Protein AF-A0A2H3JKF7-F1 (afdb_monomer_lite)

Foldseek 3Di:
DDDDPDPPPPQFWEFEWEADPVRDIDTPDIGRPVCQVVQDPQRQLVSLVVLCQQQVAHWAKALDSPPDDNPRGDPRNDDDDGNGYIYTGGPDDGPGDQQVVQVPPPVPPPPDPVVCQQVVCCVVPVAFPPPRHNDWDKGFSDDDDPDDPPDDNGPIHIDDPCPSVVSNVVCCVPPPVPGPVVVVVVVVVVVVVVVVVVVVVVVVVVPDCDPVVVVVVVCCVVCVVVVVVVVVVVVVVVVVVVVVVVVVVVVVD

Radius of gyration: 26.42 Å; chains: 1; bounding box: 91×46×59 Å

Structure (mmCIF, N/CA/C/O backbone):
data_AF-A0A2H3JKF7-F1
#
_entry.id   AF-A0A2H3JKF7-F1
#
loop_
_atom_site.group_PDB
_atom_site.id
_atom_site.type_symbol
_atom_site.label_atom_id
_atom_site.label_alt_id
_atom_site.label_comp_id
_atom_site.label_asym_id
_atom_site.label_entity_id
_atom_site.label_seq_id
_atom_site.pdbx_PDB_ins_code
_atom_site.Cartn_x
_atom_site.Cartn_y
_atom_site.Cartn_z
_atom_site.occupancy
_atom_site.B_iso_or_equiv
_atom_site.auth_seq_id
_atom_site.auth_comp_id
_atom_site.auth_asym_id
_atom_site.auth_atom_id
_atom_site.pdbx_PDB_model_num
ATOM 1 N N . MET A 1 1 ? -47.194 -2.012 22.908 1.00 60.03 1 MET A N 1
ATOM 2 C CA . MET A 1 1 ? -45.811 -1.583 22.614 1.00 60.03 1 MET A CA 1
ATOM 3 C C . MET A 1 1 ? -45.416 -2.212 21.290 1.00 60.03 1 MET A C 1
ATOM 5 O O . MET A 1 1 ? -45.310 -3.427 21.231 1.00 60.03 1 MET A O 1
ATOM 9 N N . ALA A 1 2 ? -45.338 -1.422 20.217 1.00 56.97 2 ALA A N 1
ATOM 10 C CA . ALA A 1 2 ? -44.963 -1.922 18.896 1.00 56.97 2 ALA A CA 1
ATOM 11 C C . ALA A 1 2 ? -43.435 -2.031 18.823 1.00 56.97 2 ALA A C 1
ATOM 13 O O . ALA A 1 2 ? -42.731 -1.043 19.020 1.00 56.97 2 ALA A O 1
ATOM 14 N N . GLN A 1 3 ? -42.935 -3.243 18.607 1.00 64.81 3 GLN A N 1
ATOM 15 C CA . GLN A 1 3 ? -41.515 -3.533 18.464 1.00 64.81 3 GLN A CA 1
ATOM 16 C C . GLN A 1 3 ? -41.069 -2.996 17.098 1.00 64.81 3 GLN A C 1
ATOM 18 O O . GLN A 1 3 ? -41.546 -3.463 16.064 1.00 64.81 3 GLN A O 1
ATOM 23 N N . LEU A 1 4 ? -40.231 -1.955 17.090 1.00 62.59 4 LEU A N 1
ATOM 24 C CA . LEU A 1 4 ? -39.673 -1.413 15.851 1.00 62.59 4 LEU A CA 1
ATOM 25 C C . LEU A 1 4 ? -38.867 -2.519 15.148 1.00 62.59 4 LEU A C 1
ATOM 27 O O . LEU A 1 4 ? -38.095 -3.211 15.818 1.00 62.59 4 LEU A O 1
ATOM 31 N N . PRO A 1 5 ? -39.047 -2.718 13.830 1.00 69.75 5 PRO A N 1
ATOM 32 C CA . PRO A 1 5 ? -38.330 -3.748 13.099 1.00 69.75 5 PRO A CA 1
ATOM 33 C C . PRO A 1 5 ? -36.832 -3.479 13.216 1.00 69.75 5 PRO A C 1
ATOM 35 O O . PRO A 1 5 ? -36.368 -2.379 12.909 1.00 69.75 5 PRO A O 1
ATOM 38 N N . ALA A 1 6 ? -36.087 -4.484 13.678 1.00 63.28 6 ALA A N 1
ATOM 39 C CA . ALA A 1 6 ? -34.636 -4.450 13.695 1.00 63.28 6 ALA A CA 1
ATOM 40 C C . ALA A 1 6 ? -34.157 -4.254 12.254 1.00 63.28 6 ALA A C 1
ATOM 42 O O . ALA A 1 6 ? -34.220 -5.166 11.428 1.00 63.28 6 ALA A O 1
ATOM 43 N N . GLN A 1 7 ? -33.746 -3.031 11.927 1.00 64.69 7 GLN A N 1
ATOM 44 C CA . GLN A 1 7 ? -33.122 -2.758 10.647 1.00 64.69 7 GLN A CA 1
ATOM 45 C C . GLN A 1 7 ? -31.790 -3.501 10.648 1.00 64.69 7 GLN A C 1
ATOM 47 O O . GLN A 1 7 ? -30.895 -3.181 11.428 1.00 64.69 7 GLN A O 1
ATOM 52 N N . ASN A 1 8 ? -31.679 -4.518 9.794 1.00 60.56 8 ASN A N 1
ATOM 53 C CA . ASN A 1 8 ? -30.410 -5.152 9.461 1.00 60.56 8 ASN A CA 1
ATOM 54 C C . ASN A 1 8 ? -29.549 -4.117 8.733 1.00 60.56 8 ASN A C 1
ATOM 56 O O . ASN A 1 8 ? -29.525 -4.059 7.502 1.00 60.56 8 ASN A O 1
ATOM 60 N N . LEU A 1 9 ? -28.885 -3.256 9.503 1.00 68.06 9 LEU A N 1
ATOM 61 C CA . LEU A 1 9 ? -27.851 -2.374 8.996 1.00 68.06 9 LEU A CA 1
ATOM 62 C C . LEU A 1 9 ? -26.728 -3.280 8.504 1.00 68.06 9 LEU A C 1
ATOM 64 O O . LEU A 1 9 ? -26.036 -3.918 9.297 1.00 68.06 9 LEU A O 1
ATOM 68 N N . ARG A 1 10 ? -26.598 -3.393 7.179 1.00 70.19 10 ARG A N 1
ATOM 69 C CA . ARG A 1 10 ? -25.446 -4.074 6.598 1.00 70.19 10 ARG A CA 1
ATOM 70 C C . ARG A 1 10 ? -24.197 -3.344 7.095 1.00 70.19 10 ARG A C 1
ATOM 72 O O . ARG A 1 10 ? -24.171 -2.114 7.005 1.00 70.19 10 ARG A O 1
ATOM 79 N N . PRO A 1 11 ? -23.201 -4.064 7.633 1.00 75.62 11 PRO A N 1
ATOM 80 C CA . PRO A 1 11 ? -21.963 -3.440 8.061 1.00 75.62 11 PRO A CA 1
ATOM 81 C C . PRO A 1 11 ? -21.373 -2.684 6.874 1.00 75.62 11 PRO A C 1
ATOM 83 O O . PRO A 1 11 ? -21.285 -3.210 5.763 1.00 75.62 11 PRO A O 1
ATOM 86 N N . VAL A 1 12 ? -21.055 -1.415 7.103 1.00 83.31 12 VAL A N 1
ATOM 87 C CA . VAL A 1 12 ? -20.510 -0.560 6.060 1.00 83.31 12 VAL A CA 1
ATOM 88 C C . VAL A 1 12 ? -19.049 -0.940 5.859 1.00 83.31 12 VAL A C 1
ATOM 90 O O . VAL A 1 12 ? -18.272 -0.948 6.814 1.00 83.31 12 VAL A O 1
ATOM 93 N N . SER A 1 13 ? -18.687 -1.279 4.626 1.00 87.62 13 SER A N 1
ATOM 94 C CA . SER A 1 13 ? -17.352 -1.748 4.273 1.00 87.62 13 SER A CA 1
ATOM 95 C C . SER A 1 13 ? -16.613 -0.751 3.386 1.00 87.62 13 SER A C 1
ATOM 97 O O . SER A 1 13 ? -17.213 0.022 2.638 1.00 87.62 13 SER A O 1
ATOM 99 N N . LEU A 1 14 ? -15.289 -0.771 3.498 1.00 86.25 14 LEU A N 1
ATOM 100 C CA . LEU A 1 14 ? -14.350 -0.109 2.608 1.00 86.25 14 LEU A CA 1
ATOM 101 C C . LEU A 1 14 ? -13.844 -1.131 1.602 1.00 86.25 14 LEU A C 1
ATOM 103 O O . LEU A 1 14 ? -13.473 -2.245 1.981 1.00 86.25 14 LEU A O 1
ATOM 107 N N . LYS A 1 15 ? -13.839 -0.753 0.325 1.00 90.38 15 LYS A N 1
ATOM 108 C CA . LYS A 1 15 ? -13.450 -1.652 -0.765 1.00 90.38 15 LYS A CA 1
ATOM 109 C C . LYS A 1 15 ? -12.208 -1.135 -1.458 1.00 90.38 15 LYS A C 1
ATOM 111 O O . LYS A 1 15 ? -12.190 0.023 -1.854 1.00 90.38 15 LYS A O 1
ATOM 116 N N . LEU A 1 16 ? -11.215 -1.998 -1.640 1.00 89.56 16 LEU A N 1
ATOM 117 C CA . LEU A 1 16 ? -10.076 -1.747 -2.518 1.00 89.56 16 LEU A CA 1
ATOM 118 C C . LEU A 1 16 ? -10.257 -2.560 -3.796 1.00 89.56 16 LEU A C 1
ATOM 120 O O . LEU A 1 16 ? -10.443 -3.781 -3.739 1.00 89.56 16 LEU A O 1
ATOM 124 N N . GLN A 1 17 ? -10.226 -1.882 -4.938 1.00 92.06 17 GLN A N 1
ATOM 125 C CA . GLN A 1 17 ? -10.404 -2.494 -6.246 1.00 92.06 17 GLN A CA 1
ATOM 126 C C . GLN A 1 17 ? -9.154 -2.349 -7.108 1.00 92.06 17 GLN A C 1
ATOM 128 O O . GLN A 1 17 ? -8.463 -1.329 -7.058 1.00 92.06 17 GLN A O 1
ATOM 133 N N . PHE A 1 18 ? -8.916 -3.363 -7.938 1.00 89.50 18 PHE A N 1
ATOM 134 C CA . PHE A 1 18 ? -7.868 -3.368 -8.956 1.00 89.50 18 PHE A CA 1
ATOM 135 C C . PHE A 1 18 ? -8.475 -3.512 -10.347 1.00 89.50 18 PHE A C 1
ATOM 137 O O . PHE A 1 18 ? -9.505 -4.174 -10.525 1.00 89.50 18 PHE A O 1
ATOM 144 N N . HIS A 1 19 ? -7.832 -2.881 -11.324 1.00 88.69 19 HIS A N 1
ATOM 145 C CA . HIS A 1 19 ? -8.215 -2.968 -12.728 1.00 88.69 19 HIS A CA 1
ATOM 146 C C . HIS A 1 19 ? -7.834 -4.346 -13.278 1.00 88.69 19 HIS A C 1
ATOM 148 O O . HIS A 1 19 ? -6.767 -4.860 -12.962 1.00 88.69 19 HIS A O 1
ATOM 154 N N . GLN A 1 20 ? -8.704 -4.984 -14.058 1.00 84.38 20 GLN A N 1
ATOM 155 C CA . GLN A 1 20 ? -8.401 -6.249 -14.733 1.00 84.38 20 GLN A CA 1
ATOM 156 C C . GLN A 1 20 ? -8.236 -6.052 -16.246 1.00 84.38 20 GLN A C 1
ATOM 158 O O . GLN A 1 20 ? -8.820 -5.124 -16.810 1.00 84.38 20 GLN A O 1
ATOM 163 N N . PRO A 1 21 ? -7.512 -6.954 -16.944 1.00 79.75 21 PRO A N 1
ATOM 164 C CA . PRO A 1 21 ? -7.290 -6.855 -18.388 1.00 79.75 21 PRO A CA 1
ATOM 165 C C . PRO A 1 21 ? -8.571 -6.727 -19.226 1.00 79.75 21 PRO A C 1
ATOM 167 O O . PRO A 1 21 ? -8.538 -6.115 -20.289 1.00 79.75 21 PRO A O 1
ATOM 170 N N . GLN A 1 22 ? -9.712 -7.255 -18.757 1.00 84.00 22 GLN A N 1
ATOM 171 C CA . GLN A 1 22 ? -11.014 -7.118 -19.429 1.00 84.00 22 GLN A CA 1
ATOM 172 C C . GLN A 1 22 ? -11.697 -5.757 -19.190 1.00 84.00 22 GLN A C 1
ATOM 174 O O . GLN A 1 22 ? -12.894 -5.614 -19.432 1.00 84.00 22 GLN A O 1
ATOM 179 N N . ASN A 1 23 ? -10.950 -4.757 -18.721 1.00 82.06 23 ASN A N 1
ATOM 180 C CA . ASN A 1 23 ? -11.423 -3.403 -18.460 1.00 82.06 23 ASN A CA 1
ATOM 181 C C . ASN A 1 23 ? -12.555 -3.321 -17.419 1.00 82.06 23 ASN A C 1
ATOM 183 O O . ASN A 1 23 ? -13.445 -2.478 -17.520 1.00 82.06 23 ASN A O 1
ATOM 187 N N . HIS A 1 24 ? -12.527 -4.199 -16.414 1.00 90.31 24 HIS A N 1
ATOM 188 C CA . HIS A 1 24 ? -13.427 -4.124 -15.266 1.00 90.31 24 HIS A CA 1
ATOM 189 C C . HIS A 1 24 ? -12.644 -4.047 -13.957 1.00 90.31 24 HIS A C 1
ATOM 191 O O . HIS A 1 24 ? -11.545 -4.588 -13.828 1.00 90.31 24 HIS A O 1
ATOM 197 N N . TRP A 1 25 ? -13.232 -3.388 -12.964 1.00 91.06 25 TRP A N 1
ATOM 198 C CA . TRP A 1 25 ? -12.679 -3.319 -11.618 1.00 91.06 25 TRP A CA 1
ATOM 199 C C . TRP A 1 25 ? -13.158 -4.504 -10.784 1.00 91.06 25 TRP A C 1
ATOM 201 O O . TRP A 1 25 ? -14.330 -4.878 -10.837 1.00 91.06 25 TRP A O 1
ATOM 211 N N . THR A 1 26 ? -12.246 -5.116 -10.032 1.00 89.25 26 THR A N 1
ATOM 212 C CA . THR A 1 26 ? -12.564 -6.237 -9.137 1.00 89.25 26 THR A CA 1
ATOM 213 C C . THR A 1 26 ? -12.201 -5.873 -7.711 1.00 89.25 26 THR A C 1
ATOM 215 O O . THR A 1 26 ? -11.079 -5.442 -7.448 1.00 89.25 26 THR A O 1
ATOM 218 N N . ALA A 1 27 ? -13.147 -6.059 -6.788 1.00 90.12 27 ALA A N 1
ATOM 219 C CA . ALA A 1 27 ? -12.900 -5.892 -5.364 1.00 90.12 27 ALA A CA 1
ATOM 220 C C . ALA A 1 27 ? -11.953 -6.990 -4.873 1.00 90.12 27 ALA A C 1
ATOM 222 O O . ALA A 1 27 ? -12.295 -8.170 -4.904 1.00 90.12 27 ALA A O 1
ATOM 223 N N . ALA A 1 28 ? -10.767 -6.590 -4.434 1.00 85.81 28 ALA A N 1
ATOM 224 C CA . ALA A 1 28 ? -9.767 -7.506 -3.902 1.00 85.81 28 ALA A CA 1
ATOM 225 C C . ALA A 1 28 ? -9.758 -7.545 -2.377 1.00 85.81 28 ALA A C 1
ATOM 227 O O . ALA A 1 28 ? -9.350 -8.541 -1.788 1.00 85.81 28 ALA A O 1
ATOM 228 N N . LEU A 1 29 ? -10.218 -6.468 -1.740 1.00 88.19 29 LEU A N 1
ATOM 229 C CA . LEU A 1 29 ? -10.293 -6.376 -0.293 1.00 88.19 29 LEU A CA 1
ATOM 230 C C . LEU A 1 29 ? -11.574 -5.659 0.119 1.00 88.19 29 LEU A C 1
ATOM 232 O O . LEU A 1 29 ? -11.904 -4.603 -0.424 1.00 88.19 29 LEU A O 1
ATOM 236 N N . GLU A 1 30 ? -12.272 -6.237 1.090 1.00 91.00 30 GLU A N 1
ATOM 237 C CA . GLU A 1 30 ? -13.451 -5.656 1.721 1.00 91.00 30 GLU A CA 1
ATOM 238 C C . GLU A 1 30 ? -13.242 -5.658 3.237 1.00 91.00 30 GLU A C 1
ATOM 240 O O . GLU A 1 30 ? -13.139 -6.715 3.856 1.00 91.00 30 GLU A O 1
ATOM 245 N N . ILE A 1 31 ? -13.129 -4.466 3.827 1.00 86.94 31 ILE A N 1
ATOM 246 C CA . ILE A 1 31 ? -12.813 -4.289 5.249 1.00 86.94 31 ILE A CA 1
ATOM 247 C C . ILE A 1 31 ? -13.988 -3.596 5.933 1.00 86.94 31 ILE A C 1
ATOM 249 O O . ILE A 1 31 ? -14.398 -2.529 5.473 1.00 86.94 31 ILE A O 1
ATOM 253 N N . PRO A 1 32 ? -14.517 -4.133 7.043 1.00 91.06 32 PRO A N 1
ATOM 254 C CA . PRO A 1 32 ? -15.484 -3.415 7.866 1.00 91.06 32 PRO A CA 1
ATOM 255 C C . PRO A 1 32 ? -14.923 -2.060 8.326 1.00 91.06 32 PRO A C 1
ATOM 257 O O . PRO A 1 32 ? -13.795 -1.978 8.815 1.00 91.06 32 PRO A O 1
ATOM 260 N N . TYR A 1 33 ? -15.693 -0.983 8.160 1.00 89.38 33 TYR A N 1
ATOM 261 C CA . TYR A 1 33 ? -15.243 0.379 8.473 1.00 89.38 33 TYR A CA 1
ATOM 262 C C . TYR A 1 33 ? -14.792 0.536 9.935 1.00 89.38 33 TYR A C 1
ATOM 264 O O . TYR A 1 33 ? -13.800 1.196 10.233 1.00 89.38 33 TYR A O 1
ATOM 272 N N . ASP A 1 34 ? -15.494 -0.121 10.851 1.00 89.50 34 ASP A N 1
ATOM 273 C CA . ASP A 1 34 ? -15.224 -0.143 12.287 1.00 89.50 34 ASP A CA 1
ATOM 274 C C . ASP A 1 34 ? -13.946 -0.909 12.667 1.00 89.50 34 ASP A C 1
ATOM 276 O O . ASP A 1 34 ? -13.370 -0.671 13.731 1.00 89.50 34 ASP A O 1
ATOM 280 N N . ALA A 1 35 ? -13.459 -1.793 11.794 1.00 86.62 35 ALA A N 1
ATOM 281 C CA . ALA A 1 35 ? -12.200 -2.501 11.993 1.00 86.62 35 ALA A CA 1
ATOM 282 C C . ALA A 1 35 ? -10.978 -1.654 11.598 1.00 86.62 35 ALA A C 1
ATOM 284 O O . ALA A 1 35 ? -9.873 -1.913 12.076 1.00 86.62 35 ALA A O 1
ATOM 285 N N . PHE A 1 36 ? -11.155 -0.618 10.771 1.00 83.44 36 PHE A N 1
ATOM 286 C CA . PHE A 1 36 ? -10.048 0.145 10.190 1.00 83.44 36 PHE A CA 1
ATOM 287 C C . PHE A 1 36 ? -9.095 0.801 11.201 1.00 83.44 36 PHE A C 1
ATOM 289 O O . PHE A 1 36 ? -7.879 0.660 11.035 1.00 83.44 36 PHE A O 1
ATOM 296 N N . PRO A 1 37 ? -9.593 1.439 12.282 1.00 85.00 37 PRO A N 1
ATOM 297 C CA . PRO A 1 37 ? -8.731 2.022 13.311 1.00 85.00 37 PRO A CA 1
ATOM 298 C C . PRO A 1 37 ? -7.801 1.012 13.998 1.00 85.00 37 PRO A C 1
ATOM 300 O O . PRO A 1 37 ? -6.821 1.414 14.619 1.00 85.00 37 PRO A O 1
ATOM 303 N N . ARG A 1 38 ? -8.085 -0.297 13.898 1.00 84.25 38 ARG A N 1
ATOM 304 C CA . ARG A 1 38 ? -7.227 -1.361 14.443 1.00 84.25 38 ARG A CA 1
ATOM 305 C C . ARG A 1 38 ? -6.034 -1.681 13.543 1.00 84.25 38 ARG A C 1
ATOM 307 O O . ARG A 1 38 ? -5.035 -2.195 14.038 1.00 84.25 38 ARG A O 1
ATOM 314 N N . TYR A 1 39 ? -6.135 -1.403 12.242 1.00 81.44 39 TYR A N 1
ATOM 315 C CA . TYR A 1 39 ? -5.076 -1.691 11.272 1.00 81.44 39 TYR A CA 1
ATOM 316 C C . TYR A 1 39 ? -4.112 -0.518 11.099 1.00 81.44 39 TYR A C 1
ATOM 318 O O . TYR A 1 39 ? -2.908 -0.734 10.979 1.00 81.44 39 TYR A O 1
ATOM 326 N N . SER A 1 40 ? -4.620 0.718 11.081 1.00 88.12 40 SER A N 1
ATOM 327 C CA . SER A 1 40 ? -3.796 1.909 10.869 1.00 88.12 40 SER A CA 1
ATOM 328 C C . SER A 1 40 ? -4.473 3.175 11.395 1.00 88.12 40 SER A C 1
ATOM 330 O O . SER A 1 40 ? -5.684 3.346 11.265 1.00 88.12 40 SER A O 1
ATOM 332 N N . SER A 1 41 ? -3.672 4.108 11.920 1.00 88.12 41 SER A N 1
ATOM 333 C CA . SER A 1 41 ? -4.101 5.484 12.217 1.00 88.12 41 SER A CA 1
ATOM 334 C C . SER A 1 41 ? -4.208 6.361 10.962 1.00 88.12 41 SER A C 1
ATOM 336 O O . SER A 1 41 ? -4.849 7.409 11.000 1.00 88.12 41 SER A O 1
ATOM 338 N N . LYS A 1 42 ? -3.605 5.926 9.847 1.00 92.44 42 LYS A N 1
ATOM 339 C CA . LYS A 1 42 ? -3.650 6.575 8.530 1.00 92.44 42 LYS A CA 1
ATOM 340 C C . LYS A 1 42 ? -4.264 5.621 7.507 1.00 92.44 42 LYS A C 1
ATOM 342 O O . LYS A 1 42 ? -3.544 4.897 6.814 1.00 92.44 42 LYS A O 1
ATOM 347 N N . PRO A 1 43 ? -5.598 5.563 7.439 1.00 91.44 43 PRO A N 1
ATOM 348 C CA . PRO A 1 43 ? -6.288 4.499 6.735 1.00 91.44 43 PRO A CA 1
ATOM 349 C C . PRO A 1 43 ? -6.062 4.530 5.216 1.00 91.44 43 PRO A C 1
ATOM 351 O O . PRO A 1 43 ? -5.811 3.488 4.619 1.00 91.44 43 PRO A O 1
ATOM 354 N N . ARG A 1 44 ? -6.054 5.718 4.595 1.00 94.50 44 ARG A N 1
ATOM 355 C CA . ARG A 1 44 ? -5.799 5.868 3.151 1.00 94.50 44 ARG A CA 1
ATOM 356 C C . ARG A 1 44 ? -4.355 5.550 2.771 1.00 94.50 44 ARG A C 1
ATOM 358 O O . ARG A 1 44 ? -4.142 4.795 1.833 1.00 94.50 44 ARG A O 1
ATOM 365 N N . ALA A 1 45 ? -3.377 6.045 3.531 1.00 92.56 45 ALA A N 1
ATOM 366 C CA . ALA A 1 45 ? -1.970 5.678 3.336 1.00 92.56 45 ALA A CA 1
ATOM 367 C C . ALA A 1 45 ? -1.745 4.159 3.449 1.00 92.56 45 ALA A C 1
ATOM 369 O O . ALA A 1 45 ? -0.968 3.578 2.699 1.00 92.56 45 ALA A O 1
ATOM 370 N N . TRP A 1 46 ? -2.458 3.496 4.362 1.00 93.25 46 TRP A N 1
ATOM 371 C CA . TRP A 1 46 ? -2.385 2.044 4.500 1.00 93.25 46 TRP A CA 1
ATOM 372 C C . TRP A 1 46 ? -3.043 1.292 3.330 1.00 93.25 46 TRP A C 1
ATOM 374 O O . TRP A 1 46 ? -2.511 0.269 2.909 1.00 93.25 46 TRP A O 1
ATOM 384 N N . LEU A 1 47 ? -4.148 1.799 2.764 1.00 93.62 47 LEU A N 1
ATOM 385 C CA . LEU A 1 47 ? -4.738 1.249 1.531 1.00 93.62 47 LEU A CA 1
ATOM 386 C C . LEU A 1 47 ? -3.821 1.410 0.318 1.00 93.62 47 LEU A C 1
ATOM 388 O O . LEU A 1 47 ? -3.740 0.498 -0.497 1.00 93.62 47 LEU A O 1
ATOM 392 N N . ASP A 1 48 ? -3.141 2.548 0.206 1.00 94.31 48 ASP A N 1
ATOM 393 C CA . ASP A 1 48 ? -2.163 2.811 -0.852 1.00 94.31 48 ASP A CA 1
ATOM 394 C C . ASP A 1 48 ? -0.987 1.827 -0.764 1.00 94.31 48 ASP A C 1
ATOM 396 O O . ASP A 1 48 ? -0.687 1.113 -1.723 1.00 94.31 48 ASP A O 1
ATOM 400 N N . TYR A 1 49 ? -0.429 1.667 0.442 1.00 91.88 49 TYR A N 1
ATOM 401 C CA . TYR A 1 49 ? 0.577 0.647 0.731 1.00 91.88 49 TYR A CA 1
ATOM 402 C C . TYR A 1 49 ? 0.092 -0.768 0.395 1.00 91.88 49 TYR A C 1
ATOM 404 O O . TYR A 1 49 ? 0.819 -1.537 -0.227 1.00 91.88 49 TYR A O 1
ATOM 412 N N . LEU A 1 50 ? -1.136 -1.123 0.783 1.00 90.50 50 LEU A N 1
ATOM 413 C CA . LEU A 1 50 ? -1.734 -2.416 0.453 1.00 90.50 50 LEU A CA 1
ATOM 414 C C . LEU A 1 50 ? -1.892 -2.615 -1.051 1.00 90.50 50 LEU A C 1
ATOM 416 O O . LEU A 1 50 ? -1.642 -3.711 -1.540 1.00 90.50 50 LEU A O 1
ATOM 420 N N . GLY A 1 51 ? -2.303 -1.581 -1.782 1.00 91.81 51 GLY A N 1
ATOM 421 C CA . GLY A 1 51 ? -2.407 -1.627 -3.233 1.00 91.81 51 GLY A CA 1
ATOM 422 C C . GLY A 1 51 ? -1.060 -1.948 -3.868 1.00 91.81 51 GLY A C 1
ATOM 423 O O . GLY A 1 51 ? -0.959 -2.896 -4.650 1.00 91.81 51 GLY A O 1
ATOM 424 N N . HIS A 1 52 ? -0.009 -1.244 -3.449 1.00 89.56 52 HIS A N 1
ATOM 425 C CA . HIS A 1 52 ? 1.359 -1.516 -3.880 1.00 89.56 52 HIS A CA 1
ATOM 426 C C . HIS A 1 52 ? 1.804 -2.935 -3.499 1.00 89.56 52 HIS A C 1
ATOM 428 O O . HIS A 1 52 ? 2.265 -3.699 -4.345 1.00 89.56 52 HIS A O 1
ATOM 434 N N . ALA A 1 53 ? 1.600 -3.327 -2.241 1.00 86.12 53 ALA A N 1
ATOM 435 C CA . ALA A 1 53 ? 1.992 -4.633 -1.726 1.00 86.12 53 ALA A CA 1
ATOM 436 C C . ALA A 1 53 ? 1.238 -5.788 -2.398 1.00 86.12 53 ALA A C 1
ATOM 438 O O . ALA A 1 53 ? 1.798 -6.857 -2.574 1.00 86.12 53 ALA A O 1
ATOM 439 N N . ILE A 1 54 ? -0.021 -5.614 -2.793 1.00 85.25 54 ILE A N 1
ATOM 440 C CA . ILE A 1 54 ? -0.770 -6.666 -3.488 1.00 85.25 54 ILE A CA 1
ATOM 441 C C . ILE A 1 54 ? -0.351 -6.737 -4.956 1.00 85.25 54 ILE A C 1
ATOM 443 O O . ILE A 1 54 ? -0.190 -7.831 -5.489 1.00 85.25 54 ILE A O 1
ATOM 447 N N . THR A 1 55 ? -0.172 -5.593 -5.615 1.00 87.25 55 THR A N 1
ATOM 448 C CA . THR A 1 55 ? 0.084 -5.522 -7.064 1.00 87.25 55 THR A CA 1
ATOM 449 C C . THR A 1 55 ? 1.560 -5.608 -7.449 1.00 87.25 55 THR A C 1
ATOM 451 O O . THR A 1 55 ? 1.867 -5.709 -8.639 1.00 87.25 55 THR A O 1
ATOM 454 N N . GLY A 1 56 ? 2.467 -5.522 -6.472 1.00 85.75 56 GLY A N 1
ATOM 455 C CA . GLY A 1 56 ? 3.915 -5.503 -6.681 1.00 85.75 56 GLY A CA 1
ATOM 456 C C . GLY A 1 56 ? 4.400 -4.333 -7.544 1.00 85.75 56 GLY A C 1
ATOM 457 O O . GLY A 1 56 ? 5.490 -4.410 -8.108 1.00 85.75 56 GLY A O 1
ATOM 458 N N . SER A 1 57 ? 3.576 -3.296 -7.715 1.00 87.12 57 SER A N 1
ATOM 459 C CA . SER A 1 57 ? 3.809 -2.180 -8.631 1.00 87.12 57 SER A CA 1
ATOM 460 C C . SER A 1 57 ? 3.459 -0.859 -7.964 1.00 87.12 57 SER A C 1
ATOM 462 O O . SER A 1 57 ? 2.523 -0.775 -7.169 1.00 87.12 57 SER A O 1
ATOM 464 N N . ASP A 1 58 ? 4.196 0.193 -8.307 1.00 91.81 58 ASP A N 1
ATOM 465 C CA . ASP A 1 58 ? 3.830 1.552 -7.914 1.00 91.81 58 ASP A CA 1
ATOM 466 C C . ASP A 1 58 ? 2.476 1.927 -8.512 1.00 91.81 58 ASP A C 1
ATOM 468 O O . ASP A 1 58 ? 2.112 1.491 -9.611 1.00 91.81 58 ASP A O 1
ATOM 472 N N . GLY A 1 59 ? 1.731 2.755 -7.794 1.00 92.69 59 GLY A N 1
ATOM 473 C CA . GLY A 1 59 ? 0.406 3.164 -8.211 1.00 92.69 59 GLY A CA 1
ATOM 474 C C . GLY A 1 59 ? -0.101 4.370 -7.447 1.00 92.69 59 GLY A C 1
ATOM 475 O O . GLY A 1 59 ? 0.633 5.004 -6.693 1.00 92.69 59 GLY A O 1
ATOM 476 N N . ILE A 1 60 ? -1.358 4.703 -7.706 1.00 95.25 60 ILE A N 1
ATOM 477 C CA . ILE A 1 60 ? -2.054 5.833 -7.107 1.00 95.25 60 ILE A CA 1
ATOM 478 C C . ILE A 1 60 ? -3.419 5.354 -6.628 1.00 95.25 60 ILE A C 1
ATOM 480 O O . ILE A 1 60 ? -4.219 4.820 -7.402 1.00 95.25 60 ILE A O 1
ATOM 484 N N . LEU A 1 61 ? -3.711 5.594 -5.353 1.00 95.88 61 LEU A N 1
ATOM 485 C CA . LEU A 1 61 ? -5.042 5.404 -4.793 1.00 95.88 61 LEU A CA 1
ATOM 486 C C . LEU A 1 61 ? -5.993 6.539 -5.220 1.00 95.88 61 LEU A C 1
ATOM 488 O O . LEU A 1 61 ? -5.714 7.718 -4.995 1.00 95.88 61 LEU A O 1
ATOM 492 N N . SER A 1 62 ? -7.148 6.198 -5.791 1.00 96.00 62 SER A N 1
ATOM 493 C CA . SER A 1 62 ? -8.189 7.141 -6.225 1.00 96.00 62 SER A CA 1
ATOM 494 C C . SER A 1 62 ? -9.580 6.725 -5.730 1.00 96.00 62 SER A C 1
ATOM 496 O O . SER A 1 62 ? -9.828 5.554 -5.453 1.00 96.00 62 SER A O 1
ATOM 498 N N . LEU A 1 63 ? -10.507 7.682 -5.639 1.00 95.00 63 LEU A N 1
ATOM 499 C CA . LEU A 1 63 ? -11.944 7.431 -5.440 1.00 95.00 63 LEU A CA 1
ATOM 500 C C . LEU A 1 63 ? -12.693 7.273 -6.775 1.00 95.00 63 LEU A C 1
ATOM 502 O O . LEU A 1 63 ? -13.883 6.962 -6.780 1.00 95.00 63 LEU A O 1
ATOM 506 N N . SER A 1 64 ? -12.006 7.492 -7.902 1.00 94.81 64 SER A N 1
ATOM 507 C CA . SER A 1 64 ? -12.564 7.376 -9.246 1.00 94.81 64 SER A CA 1
ATOM 508 C C . SER A 1 64 ? -12.019 6.137 -9.969 1.00 94.81 64 SER A C 1
ATOM 510 O O . SER A 1 64 ? -10.804 5.898 -9.944 1.00 94.81 64 SER A O 1
ATOM 512 N N . PRO A 1 65 ? -12.879 5.368 -10.663 1.00 94.00 65 PRO A N 1
ATOM 513 C CA . PRO A 1 65 ? -12.439 4.280 -11.532 1.00 94.00 65 PRO A CA 1
ATOM 514 C C . PRO A 1 65 ? -11.769 4.771 -12.828 1.00 94.00 65 PRO A C 1
ATOM 516 O O . PRO A 1 65 ? -11.132 3.971 -13.506 1.00 94.00 65 PRO A O 1
ATOM 519 N N . GLU A 1 66 ? -11.900 6.055 -13.181 1.00 91.25 66 GLU A N 1
ATOM 520 C CA . GLU A 1 66 ? -11.474 6.633 -14.471 1.00 91.25 66 GLU A CA 1
ATOM 521 C C . GLU A 1 66 ? -10.246 7.559 -14.354 1.00 91.25 66 GLU A C 1
ATOM 523 O O . GLU A 1 66 ? -10.037 8.422 -15.205 1.00 91.25 66 GLU A O 1
ATOM 528 N N . SER A 1 67 ? -9.429 7.419 -13.302 1.00 80.19 67 SER A N 1
ATOM 529 C CA . SER A 1 67 ? -8.249 8.277 -13.099 1.00 80.19 67 SER A CA 1
ATOM 530 C C . SER A 1 67 ? -7.326 8.241 -14.321 1.00 80.19 67 SER A C 1
ATOM 532 O O . SER A 1 67 ? -6.679 7.234 -14.600 1.00 80.19 67 SER A O 1
ATOM 534 N N . THR A 1 68 ? -7.275 9.343 -15.073 1.00 68.50 68 THR A N 1
ATOM 535 C CA . THR A 1 68 ? -6.594 9.370 -16.375 1.00 68.50 68 THR A CA 1
ATOM 536 C C . THR A 1 68 ? -5.144 9.823 -16.298 1.00 68.50 68 THR A C 1
ATOM 538 O O . THR A 1 68 ? -4.410 9.509 -17.220 1.00 68.50 68 THR A O 1
ATOM 541 N N . ASN A 1 69 ? -4.703 10.520 -15.242 1.00 72.88 69 ASN A N 1
ATOM 542 C CA . ASN A 1 69 ? -3.335 11.067 -15.152 1.00 72.88 69 ASN A CA 1
ATOM 543 C C . ASN A 1 69 ? -2.879 11.391 -13.712 1.00 72.88 69 ASN A C 1
ATOM 545 O O . ASN A 1 69 ? -2.095 12.313 -13.495 1.00 72.88 69 ASN A O 1
ATOM 549 N N . GLY A 1 70 ? -3.407 10.702 -12.695 1.00 74.50 70 GLY A N 1
ATOM 550 C CA . GLY A 1 70 ? -3.028 10.957 -11.296 1.00 74.50 70 GLY A CA 1
ATOM 551 C C . GLY A 1 70 ? -3.522 12.291 -10.710 1.00 74.50 70 GLY A C 1
ATOM 552 O O . GLY A 1 70 ? -3.293 12.553 -9.533 1.00 74.50 70 GLY A O 1
ATOM 553 N N . THR A 1 71 ? -4.248 13.110 -11.478 1.00 80.81 71 THR A N 1
ATOM 554 C CA . THR A 1 71 ? -4.925 14.326 -10.990 1.00 80.81 71 THR A CA 1
ATOM 555 C C . THR A 1 71 ? -5.976 14.039 -9.919 1.00 80.81 71 THR A C 1
ATOM 557 O O . THR A 1 71 ? -6.218 14.893 -9.073 1.00 80.81 71 THR A O 1
ATOM 560 N N . ASP A 1 72 ? -6.527 12.823 -9.904 1.00 86.75 72 ASP A N 1
ATOM 561 C CA . ASP A 1 72 ? -7.551 12.383 -8.948 1.00 86.75 72 ASP A CA 1
ATOM 562 C C . ASP A 1 72 ? -6.964 11.513 -7.823 1.00 86.75 72 ASP A C 1
ATOM 564 O O . ASP A 1 72 ? -7.625 10.603 -7.303 1.00 86.75 72 ASP A O 1
ATOM 568 N N . ALA A 1 73 ? -5.697 11.745 -7.468 1.00 90.75 73 ALA A N 1
ATOM 569 C CA . ALA A 1 73 ? -5.060 11.076 -6.342 1.00 90.75 73 ALA A CA 1
ATOM 570 C C . ALA A 1 73 ? -5.759 11.442 -5.023 1.00 90.75 73 ALA A C 1
ATOM 572 O O . ALA A 1 73 ? -6.056 12.605 -4.739 1.00 90.75 73 ALA A O 1
ATOM 573 N N . CYS A 1 74 ? -5.997 10.441 -4.179 1.00 92.19 74 CYS A N 1
ATOM 574 C CA . CYS A 1 74 ? -6.526 10.666 -2.843 1.00 92.19 74 CYS A CA 1
ATOM 575 C C . CYS A 1 74 ? -5.482 11.355 -1.962 1.00 92.19 74 CYS A C 1
ATOM 577 O O . CYS A 1 74 ? -4.339 10.912 -1.879 1.00 92.19 74 CYS A O 1
ATOM 579 N N . GLY A 1 75 ? -5.898 12.365 -1.194 1.00 94.62 75 GLY A N 1
ATOM 580 C CA . GLY A 1 75 ? -5.091 12.843 -0.072 1.00 94.62 75 GLY A CA 1
ATOM 581 C C . GLY A 1 75 ? -4.912 11.722 0.958 1.00 94.62 75 GLY A C 1
ATOM 582 O O . GLY A 1 75 ? -5.887 11.325 1.601 1.00 94.62 75 GLY A O 1
ATOM 583 N N . LEU A 1 76 ? -3.687 11.203 1.098 1.00 92.88 76 LEU A N 1
ATOM 584 C CA . LEU A 1 76 ? -3.376 10.026 1.925 1.00 92.88 76 LEU A CA 1
ATOM 585 C C . LEU A 1 76 ? -3.508 10.276 3.436 1.00 92.88 76 LEU A C 1
ATOM 587 O O . LEU A 1 76 ? -3.729 9.334 4.198 1.00 92.88 76 LEU A O 1
ATOM 591 N N . ASP A 1 77 ? -3.412 11.536 3.865 1.00 92.75 77 ASP A N 1
ATOM 592 C CA . ASP A 1 77 ? -3.587 11.953 5.263 1.00 92.75 77 ASP A CA 1
ATOM 593 C C . ASP A 1 77 ? -5.052 12.253 5.631 1.00 92.75 77 ASP A C 1
ATOM 595 O O . ASP A 1 77 ? -5.352 12.594 6.775 1.00 92.75 77 ASP A O 1
ATOM 599 N N . LEU A 1 78 ? -5.983 12.134 4.680 1.00 92.75 78 LEU A N 1
ATOM 600 C CA . LEU A 1 78 ? -7.404 12.360 4.932 1.00 92.75 78 LEU A CA 1
ATOM 601 C C . LEU A 1 78 ? -8.062 11.125 5.564 1.00 92.75 78 LEU A C 1
ATOM 603 O O . LEU A 1 78 ? -7.667 9.980 5.330 1.00 92.75 78 LEU A O 1
ATOM 607 N N . ALA A 1 79 ? -9.111 11.365 6.350 1.00 92.00 79 ALA A N 1
ATOM 608 C CA . ALA A 1 79 ? -9.924 10.303 6.931 1.00 92.00 79 ALA A CA 1
ATOM 609 C C . ALA A 1 79 ? -10.698 9.520 5.854 1.00 92.00 79 ALA A C 1
ATOM 611 O O . ALA A 1 79 ? -11.017 10.044 4.787 1.00 92.00 79 ALA A O 1
ATOM 612 N N . VAL A 1 80 ? -11.024 8.263 6.161 1.00 92.50 80 VAL A N 1
ATOM 613 C CA . VAL A 1 80 ? -11.937 7.431 5.364 1.00 92.50 80 VAL A CA 1
ATOM 614 C C . VAL A 1 80 ? -13.384 7.661 5.799 1.00 92.50 80 VAL A C 1
ATOM 616 O O . VAL A 1 80 ? -13.665 7.802 6.994 1.00 92.50 80 VAL A O 1
ATOM 619 N N . SER A 1 81 ? -14.307 7.628 4.843 1.00 93.44 81 SER A N 1
ATOM 620 C CA . SER A 1 81 ? -15.751 7.675 5.087 1.00 93.44 81 SER A CA 1
ATOM 621 C C . SER A 1 81 ? -16.375 6.285 4.914 1.00 93.44 81 SER A C 1
ATOM 623 O O . SER A 1 81 ? -15.934 5.513 4.058 1.00 93.44 81 SER A O 1
ATOM 625 N N . PRO A 1 82 ? -17.412 5.934 5.693 1.00 92.44 82 PRO A N 1
ATOM 626 C CA . PRO A 1 82 ? -18.094 4.656 5.540 1.00 92.44 82 PRO A CA 1
ATOM 627 C C . PRO A 1 82 ? -18.656 4.485 4.119 1.00 92.44 82 PRO A C 1
ATOM 629 O O . PRO A 1 82 ? -19.396 5.339 3.637 1.00 92.44 82 PRO A O 1
ATOM 632 N N . GLY A 1 83 ? -18.342 3.361 3.471 1.00 91.31 83 GLY A N 1
ATOM 633 C CA . GLY A 1 83 ? -18.916 2.971 2.180 1.00 91.31 83 GLY A CA 1
ATOM 634 C C . GLY A 1 83 ? -18.125 3.471 0.975 1.00 91.31 83 GLY A C 1
ATOM 635 O O . GLY A 1 83 ? -18.539 3.237 -0.160 1.00 91.31 83 GLY A O 1
ATOM 636 N N . GLU A 1 84 ? -16.996 4.144 1.206 1.00 94.81 84 GLU A N 1
ATOM 637 C CA . GLU A 1 84 ? -16.089 4.548 0.137 1.00 94.81 84 GLU A CA 1
ATOM 638 C C . GLU A 1 84 ? -15.481 3.333 -0.575 1.00 94.81 84 GLU A C 1
ATOM 640 O O . GLU A 1 84 ? -15.104 2.319 0.027 1.00 94.81 84 GLU A O 1
ATOM 645 N N . VAL A 1 85 ? -15.368 3.472 -1.893 1.00 95.38 85 VAL A N 1
ATOM 646 C CA . VAL A 1 85 ? -14.709 2.515 -2.773 1.00 95.38 85 VAL A CA 1
ATOM 647 C C . VAL A 1 85 ? -13.446 3.174 -3.300 1.00 95.38 85 VAL A C 1
ATOM 649 O O . VAL A 1 85 ? -13.501 4.236 -3.914 1.00 95.38 85 VAL A O 1
ATOM 652 N N . TYR A 1 86 ? -12.321 2.526 -3.045 1.00 95.62 86 TYR A N 1
ATOM 653 C CA . TYR A 1 86 ? -11.004 2.948 -3.470 1.00 95.62 86 TYR A CA 1
ATOM 654 C C . TYR A 1 86 ? -10.539 2.102 -4.650 1.00 95.62 86 TYR A C 1
ATOM 656 O O . TYR A 1 86 ? -10.695 0.880 -4.667 1.00 95.62 86 TYR A O 1
ATOM 664 N N . TYR A 1 87 ? -9.928 2.766 -5.618 1.00 96.19 87 TYR A N 1
ATOM 665 C CA . TYR A 1 87 ? -9.390 2.191 -6.839 1.00 96.19 87 TYR A CA 1
ATOM 666 C C . TYR A 1 87 ? -7.885 2.419 -6.836 1.00 96.19 87 TYR A C 1
ATOM 668 O O . TYR A 1 87 ? -7.435 3.563 -6.757 1.00 96.19 87 TYR A O 1
ATOM 676 N N . PHE A 1 88 ? -7.102 1.346 -6.878 1.00 95.19 88 PHE A N 1
ATOM 677 C CA . PHE A 1 88 ? -5.650 1.454 -6.967 1.00 95.19 88 PHE A CA 1
ATOM 678 C C . PHE A 1 88 ? -5.220 1.322 -8.426 1.00 95.19 88 PHE A C 1
ATOM 680 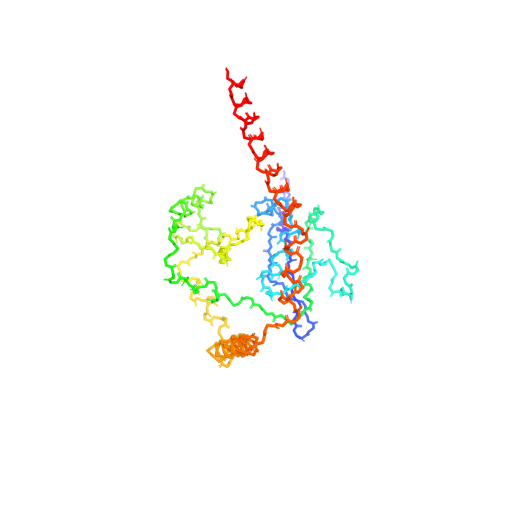O O . PHE A 1 88 ? -5.380 0.266 -9.043 1.00 95.19 88 PHE A O 1
ATOM 687 N N . HIS A 1 89 ? -4.701 2.415 -8.975 1.00 93.81 89 HIS A N 1
ATOM 688 C CA . HIS A 1 89 ? -4.261 2.520 -10.362 1.00 93.81 89 HIS A CA 1
ATOM 689 C C . HIS A 1 89 ? -2.762 2.272 -10.431 1.00 93.81 89 HIS A C 1
ATOM 691 O O . HIS A 1 89 ? -1.994 3.081 -9.919 1.00 93.81 89 HIS A O 1
ATOM 697 N N . THR A 1 90 ? -2.324 1.172 -11.039 1.00 92.81 90 THR A N 1
ATOM 698 C CA . THR A 1 90 ? -0.890 0.881 -11.164 1.00 92.81 90 THR A CA 1
ATOM 699 C C . THR A 1 90 ? -0.251 1.663 -12.308 1.00 92.81 90 THR A C 1
ATOM 701 O O . THR A 1 90 ? -0.809 1.764 -13.396 1.00 92.81 90 THR A O 1
ATOM 704 N N . ASN A 1 91 ? 0.974 2.149 -12.102 1.00 90.25 91 ASN A N 1
ATOM 705 C CA . ASN A 1 91 ? 1.787 2.828 -13.122 1.00 90.25 91 ASN A CA 1
ATOM 706 C C . ASN A 1 91 ? 2.477 1.845 -14.092 1.00 90.25 91 ASN A C 1
ATOM 708 O O . ASN A 1 91 ? 3.330 2.230 -14.891 1.00 90.25 91 ASN A O 1
ATOM 712 N N . GLY A 1 92 ? 2.139 0.559 -14.007 1.00 86.25 92 GLY A N 1
ATOM 713 C CA . GLY A 1 92 ? 2.760 -0.519 -14.763 1.00 86.25 92 GLY A CA 1
ATOM 714 C C . GLY A 1 92 ? 1.883 -1.771 -14.822 1.00 86.25 92 GLY A C 1
ATOM 715 O O . GLY A 1 92 ? 0.766 -1.775 -14.291 1.00 86.25 92 GLY A O 1
ATOM 716 N N . PRO A 1 93 ? 2.371 -2.834 -15.488 1.00 82.50 93 PRO A N 1
ATOM 717 C CA . PRO A 1 93 ? 1.661 -4.102 -15.567 1.00 82.50 93 PRO A CA 1
ATOM 718 C C . PRO A 1 93 ? 1.490 -4.703 -14.174 1.00 82.50 93 PRO A C 1
ATOM 720 O O . PRO A 1 93 ? 2.442 -4.771 -13.402 1.00 82.50 93 PRO A O 1
ATOM 723 N N . LEU A 1 94 ? 0.282 -5.184 -13.881 1.00 81.19 94 LEU A N 1
ATOM 724 C CA . LEU A 1 94 ? -0.024 -5.830 -12.611 1.00 81.19 94 LEU A CA 1
ATOM 725 C C . LEU A 1 94 ? 0.843 -7.076 -12.432 1.00 81.19 94 LEU A C 1
ATOM 727 O O . LEU A 1 94 ? 0.748 -8.041 -13.193 1.00 81.19 94 LEU A O 1
ATOM 731 N N . ALA A 1 95 ? 1.678 -7.054 -11.401 1.00 79.81 95 ALA A N 1
ATOM 732 C CA . ALA A 1 95 ? 2.506 -8.171 -10.990 1.00 79.81 95 ALA A CA 1
ATOM 733 C C . ALA A 1 95 ? 2.075 -8.588 -9.588 1.00 79.81 95 ALA A C 1
ATOM 735 O O . ALA A 1 95 ? 2.828 -8.416 -8.631 1.00 79.81 95 ALA A O 1
ATOM 736 N N . PHE A 1 96 ? 0.842 -9.103 -9.478 1.00 77.75 96 PHE A N 1
ATOM 737 C CA . PHE A 1 96 ? 0.293 -9.533 -8.197 1.00 77.75 96 PHE A CA 1
ATOM 738 C C . PHE A 1 96 ? 1.321 -10.371 -7.443 1.00 77.75 96 PHE A C 1
ATOM 740 O O . PHE A 1 96 ? 1.873 -11.321 -8.014 1.00 77.75 96 PHE A O 1
ATOM 747 N N . ILE A 1 97 ? 1.616 -9.977 -6.199 1.00 70.38 97 ILE A N 1
ATOM 748 C CA . ILE A 1 97 ? 2.564 -10.715 -5.375 1.00 70.38 97 ILE A CA 1
ATOM 749 C C . ILE A 1 97 ? 2.008 -12.121 -5.245 1.00 70.38 97 ILE A C 1
ATOM 751 O O . ILE A 1 97 ? 0.937 -12.339 -4.679 1.00 70.38 97 ILE A O 1
ATOM 755 N N . ASP A 1 98 ? 2.745 -13.063 -5.825 1.00 57.59 98 ASP A N 1
ATOM 756 C CA . ASP A 1 98 ? 2.434 -14.472 -5.724 1.00 57.59 98 ASP A CA 1
ATOM 757 C C . ASP A 1 98 ? 2.382 -14.819 -4.229 1.00 57.59 98 ASP A C 1
ATOM 759 O O . ASP A 1 98 ? 3.409 -14.688 -3.551 1.00 57.59 98 ASP A O 1
ATOM 763 N N . PRO A 1 99 ? 1.231 -15.275 -3.698 1.00 53.78 99 PRO A N 1
ATOM 764 C CA . PRO A 1 99 ? 1.117 -15.695 -2.303 1.00 53.78 99 PRO A CA 1
ATOM 765 C C . PRO A 1 99 ? 2.208 -16.702 -1.912 1.00 53.78 99 PRO A C 1
ATOM 767 O O . PRO A 1 99 ? 2.590 -16.803 -0.747 1.00 53.78 99 PRO A O 1
ATOM 770 N N . ARG A 1 100 ? 2.760 -17.425 -2.895 1.00 46.91 100 ARG A N 1
ATOM 771 C CA . ARG A 1 100 ? 3.815 -18.420 -2.718 1.00 46.91 100 ARG A CA 1
ATOM 772 C C . ARG A 1 100 ? 5.200 -17.821 -2.490 1.00 46.91 100 ARG A C 1
ATOM 774 O O . ARG A 1 100 ? 6.026 -18.478 -1.852 1.00 46.91 100 ARG A O 1
ATOM 781 N N . ILE A 1 101 ? 5.459 -16.590 -2.942 1.00 53.81 101 ILE A N 1
ATOM 782 C CA . ILE A 1 101 ? 6.713 -15.875 -2.651 1.00 53.81 101 ILE A CA 1
ATOM 783 C C . ILE A 1 101 ? 6.825 -15.615 -1.143 1.00 53.81 101 ILE A C 1
ATOM 785 O O . ILE A 1 101 ? 7.904 -15.808 -0.587 1.00 53.81 101 ILE A O 1
ATOM 789 N N . SER A 1 102 ? 5.713 -15.326 -0.458 1.00 50.22 102 SER A N 1
ATOM 790 C CA . SER A 1 102 ? 5.682 -15.219 1.009 1.00 50.22 102 SER A CA 1
ATOM 791 C C . SER A 1 102 ? 5.805 -16.577 1.717 1.00 50.22 102 SER A C 1
ATOM 793 O O . SER A 1 102 ? 6.300 -16.636 2.838 1.00 50.22 102 SER A O 1
ATOM 795 N N . THR A 1 103 ? 5.404 -17.684 1.070 1.00 46.16 103 THR A N 1
ATOM 796 C CA . THR A 1 103 ? 5.545 -19.046 1.637 1.00 46.16 103 THR A CA 1
ATOM 797 C C . THR A 1 103 ? 6.906 -19.685 1.408 1.00 46.16 103 THR A C 1
ATOM 799 O O . THR A 1 103 ? 7.165 -20.765 1.940 1.00 46.16 103 THR A O 1
ATOM 802 N N . THR A 1 104 ? 7.794 -19.055 0.630 1.00 45.09 104 THR A N 1
ATOM 803 C CA . THR A 1 104 ? 9.189 -19.492 0.618 1.00 45.09 104 THR A CA 1
ATOM 804 C C . THR A 1 104 ? 9.786 -19.001 1.924 1.00 45.09 104 THR A C 1
ATOM 806 O O . THR A 1 104 ? 10.404 -17.941 1.974 1.00 45.09 104 THR A O 1
ATOM 809 N N . VAL A 1 105 ? 9.521 -19.754 2.999 1.00 47.06 105 VAL A N 1
ATOM 810 C CA . VAL A 1 105 ? 10.211 -19.641 4.278 1.00 47.06 105 VAL A CA 1
ATOM 811 C C . VAL A 1 105 ? 11.668 -19.485 3.908 1.00 47.06 105 VAL A C 1
ATOM 813 O O . VAL A 1 105 ? 12.246 -20.384 3.292 1.00 47.06 105 VAL A O 1
ATOM 816 N N . SER A 1 106 ? 12.224 -18.302 4.163 1.00 42.94 106 SER A N 1
ATOM 817 C CA . SER A 1 106 ? 13.648 -18.099 3.991 1.00 42.94 106 SER A CA 1
ATOM 818 C C . SER A 1 106 ? 14.304 -19.198 4.813 1.00 42.94 106 SER A C 1
ATOM 820 O O . SER A 1 106 ? 14.222 -19.204 6.036 1.00 42.94 106 SER A O 1
ATOM 822 N N . SER A 1 107 ? 14.885 -20.187 4.138 1.00 43.06 107 SER A N 1
ATOM 823 C CA . SER A 1 107 ? 15.592 -21.290 4.781 1.00 43.06 107 SER A CA 1
ATOM 824 C C . SER A 1 107 ? 16.922 -20.817 5.361 1.00 43.06 107 SER A C 1
ATOM 826 O O . SER A 1 107 ? 17.708 -21.620 5.856 1.00 43.06 107 SER A O 1
ATOM 828 N N . HIS A 1 108 ? 17.201 -19.513 5.293 1.00 42.47 108 HIS A N 1
ATOM 829 C CA . HIS A 1 108 ? 18.104 -18.887 6.230 1.00 42.47 108 HIS A CA 1
ATOM 830 C C . HIS A 1 108 ? 17.358 -18.842 7.556 1.00 42.47 108 HIS A C 1
ATOM 832 O O . HIS A 1 108 ? 16.428 -18.041 7.656 1.00 42.47 108 HIS A O 1
ATOM 838 N N . PRO A 1 109 ? 17.715 -19.682 8.551 1.00 44.34 109 PRO A N 1
ATOM 839 C CA . PRO A 1 109 ? 17.225 -19.479 9.902 1.00 44.34 109 PRO A CA 1
ATOM 840 C C . PRO A 1 109 ? 17.489 -18.013 10.210 1.00 44.34 109 PRO A C 1
ATOM 842 O O . PRO A 1 109 ? 18.645 -17.583 10.235 1.00 44.34 109 PRO A O 1
ATOM 845 N N . SER A 1 110 ? 16.422 -17.218 10.305 1.00 46.88 110 SER A N 1
ATOM 846 C CA . SER A 1 110 ? 16.546 -15.842 10.735 1.00 46.88 110 SER A CA 1
ATOM 847 C C . SER A 1 110 ? 17.236 -15.950 12.082 1.00 46.88 110 SER A C 1
ATOM 849 O O . SER A 1 110 ? 16.706 -16.504 13.041 1.00 46.88 110 SER A O 1
ATOM 851 N N . SER A 1 111 ? 18.487 -15.504 12.145 1.00 44.72 111 SER A N 1
ATOM 852 C CA . SER A 1 111 ? 19.350 -15.647 13.319 1.00 44.72 111 SER A CA 1
ATOM 853 C C . SER A 1 111 ? 18.867 -14.809 14.512 1.00 44.72 111 SER A C 1
ATOM 855 O O . SER A 1 111 ? 19.596 -14.625 15.476 1.00 44.72 111 SER A O 1
ATOM 857 N N . PHE A 1 112 ? 17.643 -14.295 14.425 1.00 48.47 112 PHE A N 1
ATOM 858 C CA . PHE A 1 112 ? 16.870 -13.607 15.436 1.00 48.47 112 PHE A CA 1
ATOM 859 C C . PHE A 1 112 ? 15.413 -14.019 15.216 1.00 48.47 112 PHE A C 1
ATOM 861 O O . PHE A 1 112 ? 14.599 -13.255 14.701 1.00 48.47 112 PHE A O 1
ATOM 868 N N . LEU A 1 113 ? 15.103 -15.279 15.527 1.00 53.25 113 LEU A N 1
ATOM 869 C CA . LEU A 1 113 ? 13.751 -15.655 15.915 1.00 53.25 113 LEU A CA 1
ATOM 870 C C . LEU A 1 113 ? 13.399 -14.747 17.090 1.00 53.25 113 LEU A C 1
ATOM 872 O O . LEU A 1 113 ? 13.845 -14.980 18.212 1.00 53.25 113 LEU A O 1
ATOM 876 N N . ASP A 1 114 ? 12.666 -13.677 16.808 1.00 63.94 114 ASP A N 1
ATOM 877 C CA . ASP A 1 114 ? 11.931 -12.948 17.823 1.00 63.94 114 ASP A CA 1
ATOM 878 C C . ASP A 1 114 ? 10.891 -13.930 18.372 1.00 63.94 114 ASP A C 1
ATOM 880 O O . ASP A 1 114 ? 9.780 -14.062 17.856 1.00 63.94 114 ASP A O 1
ATOM 884 N N . SER A 1 115 ? 11.304 -14.729 19.357 1.00 67.69 115 SER A N 1
ATOM 885 C CA . SER A 1 115 ? 10.476 -15.740 20.017 1.00 67.69 115 SER A CA 1
ATOM 886 C C . SER A 1 115 ? 9.239 -15.122 20.667 1.00 67.69 115 SER A C 1
ATOM 888 O O . SER A 1 115 ? 8.276 -15.832 20.969 1.00 67.69 115 SER A O 1
ATOM 890 N N . ASP A 1 116 ? 9.235 -13.800 20.827 1.00 80.94 116 ASP A N 1
ATOM 891 C CA . ASP A 1 116 ? 8.115 -13.046 21.342 1.00 80.94 116 ASP A CA 1
ATOM 892 C C . ASP A 1 116 ? 7.129 -12.625 20.244 1.00 80.94 116 ASP A C 1
ATOM 894 O O . ASP A 1 116 ? 6.005 -12.273 20.583 1.00 80.94 116 ASP A O 1
ATOM 898 N N . PHE A 1 117 ? 7.444 -12.748 18.946 1.00 78.19 117 PHE A N 1
ATOM 899 C CA . PHE A 1 117 ? 6.530 -12.356 17.861 1.00 78.19 117 PHE A CA 1
ATOM 900 C C . PHE A 1 117 ? 5.186 -13.092 17.927 1.00 78.19 117 PHE A C 1
ATOM 902 O O . PHE A 1 117 ? 4.122 -12.465 17.942 1.00 78.19 117 PHE A O 1
ATOM 909 N N . GLY A 1 118 ? 5.232 -14.425 18.001 1.00 80.94 118 GLY A N 1
ATOM 910 C CA . GLY A 1 118 ? 4.028 -15.247 18.110 1.00 80.94 118 GLY A CA 1
ATOM 911 C C . GLY A 1 118 ? 3.267 -14.951 19.401 1.00 80.94 118 GLY A C 1
ATOM 912 O O . GLY A 1 118 ? 2.054 -14.755 19.377 1.00 80.94 118 GLY A O 1
ATOM 913 N N . ARG A 1 119 ? 3.984 -14.821 20.525 1.00 82.19 119 ARG A N 1
ATOM 914 C CA . ARG A 1 119 ? 3.383 -14.528 21.834 1.00 82.19 119 ARG A CA 1
ATOM 915 C C . ARG A 1 119 ? 2.726 -13.147 21.875 1.00 82.19 119 ARG A C 1
ATOM 917 O O . ARG A 1 119 ? 1.620 -13.030 22.387 1.00 82.19 119 ARG A O 1
ATOM 924 N N . ALA A 1 120 ? 3.366 -12.125 21.315 1.00 81.31 120 ALA A N 1
ATOM 925 C CA . ALA A 1 120 ? 2.851 -10.761 21.250 1.00 81.31 120 ALA A CA 1
ATOM 926 C C . ALA A 1 120 ? 1.587 -10.684 20.390 1.00 81.31 120 ALA A C 1
ATOM 928 O O . ALA A 1 120 ? 0.635 -9.991 20.745 1.00 81.31 120 ALA A O 1
ATOM 929 N N . LEU A 1 121 ? 1.550 -11.427 19.282 1.00 78.50 121 LEU A N 1
ATOM 930 C CA . LEU A 1 121 ? 0.347 -11.549 18.472 1.00 78.50 121 LEU A CA 1
ATOM 931 C C . LEU A 1 121 ? -0.772 -12.284 19.229 1.00 78.50 121 LEU A C 1
ATOM 933 O O . LEU A 1 121 ? -1.898 -11.796 19.233 1.00 78.50 121 LEU A O 1
ATOM 937 N N . ILE A 1 122 ? -0.474 -13.402 19.910 1.00 81.25 122 ILE A N 1
ATOM 938 C CA . ILE A 1 122 ? -1.461 -14.138 20.726 1.00 81.25 122 ILE A CA 1
ATOM 939 C C . ILE A 1 122 ? -2.014 -13.228 21.825 1.00 81.25 122 ILE A C 1
ATOM 941 O O . ILE A 1 122 ? -3.218 -13.194 22.056 1.00 81.25 122 ILE A O 1
ATOM 945 N N . GLN A 1 123 ? -1.153 -12.451 22.479 1.00 84.44 123 GLN A N 1
ATOM 946 C CA . GLN A 1 123 ? -1.551 -11.526 23.534 1.00 84.44 123 GLN A CA 1
ATOM 947 C C . GLN A 1 123 ? -2.419 -10.374 23.011 1.00 84.44 123 GLN A C 1
ATOM 949 O O . GLN A 1 123 ? -3.322 -9.928 23.717 1.00 84.44 123 GLN A O 1
ATOM 954 N N . ARG A 1 124 ? -2.151 -9.885 21.794 1.00 84.88 124 ARG A N 1
ATOM 955 C CA . ARG A 1 124 ? -2.918 -8.800 21.170 1.00 84.88 124 ARG A CA 1
ATOM 956 C C . ARG A 1 124 ? -4.279 -9.275 20.665 1.00 84.88 124 ARG A C 1
ATOM 958 O O . ARG A 1 124 ? -5.279 -8.608 20.913 1.00 84.88 124 ARG A O 1
ATOM 965 N N . ASP A 1 125 ? -4.299 -10.390 19.938 1.00 82.12 125 ASP A N 1
ATOM 966 C CA . ASP A 1 125 ? -5.464 -10.810 19.153 1.00 82.12 125 ASP A CA 1
ATOM 967 C C . ASP A 1 125 ? -6.301 -11.879 19.870 1.00 82.12 125 ASP A C 1
ATOM 969 O O . ASP A 1 125 ? -7.504 -11.982 19.633 1.00 82.12 125 ASP A O 1
ATOM 973 N N . GLY A 1 126 ? -5.696 -12.667 20.766 1.00 87.88 126 GLY A N 1
ATOM 974 C CA . GLY A 1 126 ? -6.326 -13.747 21.534 1.00 87.88 126 GLY A CA 1
ATOM 975 C C . GLY A 1 126 ? -6.716 -14.975 20.707 1.00 87.88 126 GLY A C 1
ATOM 976 O O . GLY A 1 126 ? -6.611 -16.095 21.196 1.00 87.88 126 GLY A O 1
ATOM 977 N N . LYS A 1 127 ? -7.153 -14.765 19.462 1.00 84.69 127 LYS A N 1
ATOM 978 C CA . LYS 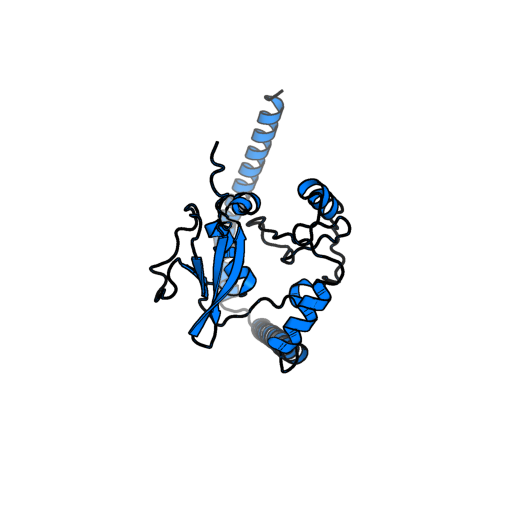A 1 127 ? -7.615 -15.77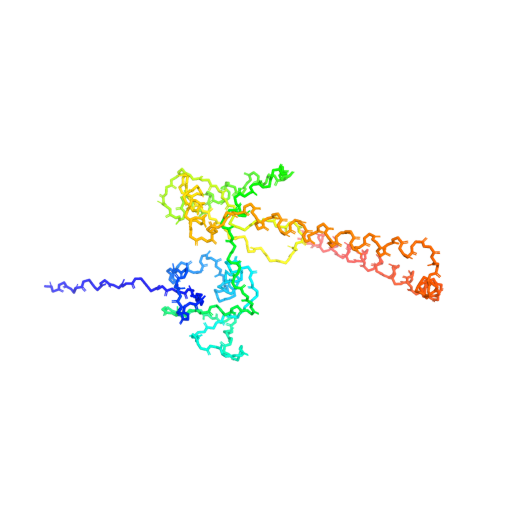0 18.501 1.00 84.69 127 LYS A CA 1
ATOM 979 C C . LYS A 1 127 ? -7.197 -15.382 17.090 1.00 84.69 127 LYS A C 1
ATOM 981 O O . LYS A 1 127 ? -6.870 -14.226 16.823 1.00 84.69 127 LYS A O 1
ATOM 986 N N . CYS A 1 128 ? -7.281 -16.323 16.155 1.00 76.12 128 CYS A N 1
ATOM 987 C CA . CYS A 1 128 ? -7.052 -16.000 14.755 1.00 76.12 128 CYS A CA 1
ATOM 988 C C . CYS A 1 128 ? -8.042 -14.980 14.216 1.00 76.12 128 CYS A C 1
ATOM 990 O O . CYS A 1 128 ? -9.254 -15.170 14.261 1.00 76.12 128 CYS A O 1
ATOM 992 N N . VAL A 1 129 ? -7.489 -13.929 13.620 1.00 68.94 129 VAL A N 1
ATOM 993 C CA . VAL A 1 129 ? -8.247 -12.813 13.053 1.00 68.94 129 VAL A CA 1
ATOM 994 C C . VAL A 1 129 ? -9.144 -13.255 11.886 1.00 68.94 129 VAL A C 1
ATOM 996 O O . VAL A 1 129 ? -10.152 -12.612 11.615 1.00 68.94 129 VAL A O 1
ATOM 999 N N . PHE A 1 130 ? -8.810 -14.359 11.211 1.00 59.47 130 PHE A N 1
ATOM 1000 C CA . PHE A 1 130 ? -9.533 -14.838 10.028 1.00 59.47 130 PHE A CA 1
ATOM 1001 C C . PHE A 1 130 ? -10.551 -15.941 10.337 1.00 59.47 130 PHE A C 1
ATOM 1003 O O . PHE A 1 130 ? -11.614 -15.973 9.725 1.00 59.47 130 PHE A O 1
ATOM 1010 N N . THR A 1 131 ? -10.257 -16.842 11.277 1.00 67.56 131 THR A N 1
ATOM 1011 C CA . THR A 1 131 ? -11.116 -18.004 11.588 1.00 67.56 131 THR A CA 1
ATOM 1012 C C . THR A 1 131 ? -11.700 -17.997 12.982 1.00 67.56 131 THR A C 1
ATOM 1014 O O . THR A 1 131 ? -12.574 -18.812 13.269 1.00 67.56 131 THR A O 1
ATOM 1017 N N . ASN A 1 132 ? -11.247 -17.092 13.850 1.00 76.06 132 ASN A N 1
ATOM 1018 C CA . ASN A 1 132 ? -11.658 -17.015 15.248 1.00 76.06 132 ASN A CA 1
ATOM 1019 C C . ASN A 1 132 ? -11.383 -18.313 16.041 1.00 76.06 132 ASN A C 1
ATOM 1021 O O . ASN A 1 132 ? -12.091 -18.632 16.997 1.00 76.06 132 ASN A O 1
ATOM 1025 N N . THR A 1 133 ? -10.368 -19.076 15.626 1.00 80.62 133 THR A N 1
ATOM 1026 C CA . THR A 1 133 ? -9.911 -20.312 16.277 1.00 80.62 133 THR A CA 1
ATOM 1027 C C . THR A 1 133 ? -8.677 -20.058 17.136 1.00 80.62 133 THR A C 1
ATOM 1029 O O . THR A 1 133 ? -7.925 -19.113 16.887 1.00 80.62 133 THR A O 1
ATOM 1032 N N . ASP A 1 134 ? -8.468 -20.925 18.125 1.00 86.50 134 ASP A N 1
ATOM 1033 C CA . ASP A 1 134 ? -7.361 -20.809 19.081 1.00 86.50 134 ASP A CA 1
ATOM 1034 C C . ASP A 1 134 ? -6.069 -21.489 18.554 1.00 86.50 134 ASP A C 1
ATOM 1036 O O . ASP A 1 134 ? -4.968 -21.069 18.897 1.00 86.50 134 ASP A O 1
ATOM 1040 N N . ASP A 1 135 ? -6.190 -22.467 17.641 1.00 81.19 135 ASP A N 1
ATOM 1041 C CA . ASP A 1 135 ? -5.066 -23.231 17.066 1.00 81.19 135 ASP A CA 1
ATOM 1042 C C . ASP A 1 135 ? -4.576 -22.634 15.743 1.00 81.19 135 ASP A C 1
ATOM 1044 O O . ASP A 1 135 ? -5.069 -22.991 14.668 1.00 81.19 135 ASP A O 1
ATOM 1048 N N . CYS A 1 136 ? -3.654 -21.671 15.811 1.00 74.94 136 CYS A N 1
ATOM 1049 C CA . CYS A 1 136 ? -3.205 -20.921 14.634 1.00 74.94 136 CYS A CA 1
ATOM 1050 C C . CYS A 1 136 ? -1.705 -20.626 14.664 1.00 74.94 136 CYS A C 1
ATOM 1052 O O . CYS A 1 136 ? -1.103 -20.486 15.727 1.00 74.94 136 CYS A O 1
ATOM 1054 N N . GLU A 1 137 ? -1.113 -20.493 13.479 1.00 75.94 137 GLU A N 1
ATOM 1055 C CA . GLU A 1 137 ? 0.297 -20.148 13.315 1.00 75.94 137 GLU A CA 1
ATOM 1056 C C . GLU A 1 137 ? 0.450 -18.656 12.994 1.00 75.94 137 GLU A C 1
ATOM 1058 O O . GLU A 1 137 ? -0.317 -18.080 12.216 1.00 75.94 137 GLU A O 1
ATOM 1063 N N . ALA A 1 138 ? 1.441 -18.017 13.616 1.00 74.25 138 ALA A N 1
ATOM 1064 C CA . ALA A 1 138 ? 1.761 -16.624 13.353 1.00 74.25 138 ALA A CA 1
ATOM 1065 C C . ALA A 1 138 ? 2.599 -16.524 12.074 1.00 74.25 138 ALA A C 1
ATOM 1067 O O . ALA A 1 138 ? 3.716 -17.036 12.022 1.00 74.25 138 ALA A O 1
ATOM 1068 N N . ALA A 1 139 ? 2.088 -15.818 11.066 1.00 68.75 139 ALA A N 1
ATOM 1069 C CA . ALA A 1 139 ? 2.797 -15.603 9.812 1.00 68.75 139 ALA A CA 1
ATOM 1070 C C . ALA A 1 139 ? 3.010 -14.110 9.534 1.00 68.75 139 ALA A C 1
ATOM 1072 O O . ALA A 1 139 ? 2.136 -13.260 9.744 1.00 68.75 139 ALA A O 1
ATOM 1073 N N . HIS A 1 140 ? 4.187 -13.784 9.007 1.00 66.06 140 HIS A N 1
ATOM 1074 C CA . HIS A 1 140 ? 4.418 -12.494 8.371 1.00 66.06 140 HIS A CA 1
ATOM 1075 C C . HIS A 1 140 ? 3.763 -12.525 6.984 1.00 66.06 140 HIS A C 1
ATOM 1077 O O . HIS A 1 140 ? 4.123 -13.369 6.168 1.00 66.06 140 HIS A O 1
ATOM 1083 N N . LEU A 1 141 ? 2.812 -11.627 6.690 1.00 61.19 141 LEU A N 1
ATOM 1084 C CA . LEU A 1 141 ? 2.242 -11.548 5.331 1.00 61.19 141 LEU A CA 1
ATOM 1085 C C . LEU A 1 141 ? 3.247 -10.988 4.327 1.00 61.19 141 LEU A C 1
ATOM 1087 O O . LEU A 1 141 ? 3.238 -11.358 3.155 1.00 61.19 141 LEU A O 1
ATOM 1091 N N . LEU A 1 142 ? 4.101 -10.086 4.806 1.00 58.06 142 LEU A N 1
ATOM 1092 C CA . LEU A 1 142 ? 5.146 -9.438 4.035 1.00 58.06 142 LEU A CA 1
ATOM 1093 C C . LEU A 1 142 ? 6.482 -9.831 4.649 1.00 58.06 142 LEU A C 1
ATOM 1095 O O . LEU A 1 142 ? 6.716 -9.607 5.840 1.00 58.06 142 LEU A O 1
ATOM 1099 N N . GLY A 1 143 ? 7.327 -10.473 3.842 1.00 55.94 143 GLY A N 1
ATOM 1100 C CA . GLY A 1 143 ? 8.656 -10.889 4.264 1.00 55.94 143 GLY A CA 1
ATOM 1101 C C . GLY A 1 143 ? 9.437 -9.683 4.774 1.00 55.94 143 GLY A C 1
ATOM 1102 O O . GLY A 1 143 ? 9.562 -8.678 4.077 1.00 55.94 143 GLY A O 1
ATOM 1103 N N . PHE A 1 144 ? 9.942 -9.774 6.001 1.00 49.00 144 PHE A N 1
ATOM 1104 C CA . PHE A 1 144 ? 10.798 -8.749 6.581 1.00 49.00 144 PHE A CA 1
ATOM 1105 C C . PHE A 1 144 ? 12.089 -8.660 5.754 1.00 49.00 144 PHE A C 1
ATOM 1107 O O . PHE A 1 144 ? 12.968 -9.516 5.872 1.00 49.00 144 PHE A O 1
ATOM 1114 N N . MET A 1 145 ? 12.204 -7.656 4.883 1.00 45.66 145 MET A N 1
ATOM 1115 C CA . MET A 1 145 ? 13.465 -7.364 4.208 1.00 45.66 145 MET A CA 1
ATOM 1116 C C . MET A 1 145 ? 14.329 -6.522 5.144 1.00 45.66 145 MET A C 1
ATOM 1118 O O . MET A 1 145 ? 14.009 -5.388 5.487 1.00 45.66 145 MET A O 1
ATOM 1122 N N . LYS A 1 146 ? 15.428 -7.122 5.602 1.00 40.41 146 LYS A N 1
ATOM 1123 C CA . LYS A 1 146 ? 16.435 -6.475 6.443 1.00 40.41 146 LYS A CA 1
ATOM 1124 C C . LYS A 1 146 ? 17.102 -5.344 5.648 1.00 40.41 146 LYS A C 1
ATOM 1126 O O . LYS A 1 146 ? 17.865 -5.638 4.732 1.00 40.41 146 LYS A O 1
ATOM 1131 N N . GLY A 1 147 ? 16.849 -4.086 6.011 1.00 42.78 147 GLY A N 1
ATOM 1132 C CA . GLY A 1 147 ? 17.555 -2.935 5.432 1.00 42.78 147 GLY A CA 1
ATOM 1133 C C . GLY A 1 147 ? 16.803 -1.606 5.447 1.00 42.78 147 GLY A C 1
ATOM 1134 O O . GLY A 1 147 ? 17.456 -0.570 5.448 1.00 42.78 147 GLY A O 1
ATOM 1135 N N . ASP A 1 148 ? 15.473 -1.619 5.530 1.00 42.31 148 ASP A N 1
ATOM 1136 C CA . ASP A 1 148 ? 14.689 -0.383 5.531 1.00 42.31 148 ASP A CA 1
ATOM 1137 C C . ASP A 1 148 ? 14.293 -0.003 6.963 1.00 42.31 148 ASP A C 1
ATOM 1139 O O . ASP A 1 148 ? 13.360 -0.550 7.546 1.00 42.31 148 ASP A O 1
ATOM 1143 N N . GLU A 1 149 ? 15.002 0.967 7.545 1.00 43.50 149 GLU A N 1
ATOM 1144 C CA . GLU A 1 149 ? 14.603 1.621 8.806 1.00 43.50 149 GLU A CA 1
ATOM 1145 C C . GLU A 1 149 ? 13.321 2.471 8.646 1.00 43.50 149 GLU A C 1
ATOM 1147 O O . GLU A 1 149 ? 12.784 3.009 9.616 1.00 43.50 149 GLU A O 1
ATOM 1152 N N . ALA A 1 150 ? 12.788 2.575 7.425 1.00 38.75 150 ALA A N 1
ATOM 1153 C CA . ALA A 1 150 ? 11.577 3.310 7.113 1.00 38.75 150 ALA A CA 1
ATOM 1154 C C . ALA A 1 150 ? 10.334 2.401 7.156 1.00 38.75 150 ALA A C 1
ATOM 1156 O O . ALA A 1 150 ? 9.982 1.731 6.192 1.00 38.75 150 ALA A O 1
ATOM 1157 N N . SER A 1 151 ? 9.587 2.534 8.251 1.00 38.19 151 SER A N 1
ATOM 1158 C CA . SER A 1 151 ? 8.161 2.198 8.393 1.00 38.19 151 SER A CA 1
ATOM 1159 C C . SER A 1 151 ? 7.799 0.738 8.685 1.00 38.19 151 SER A C 1
ATOM 1161 O O . SER A 1 151 ? 7.727 -0.145 7.838 1.00 38.19 151 SER A O 1
ATOM 1163 N N . HIS A 1 152 ? 7.427 0.554 9.944 1.00 39.38 152 HIS A N 1
ATOM 1164 C CA . HIS A 1 152 ? 6.951 -0.644 10.623 1.00 39.38 152 HIS A CA 1
ATOM 1165 C C . HIS A 1 152 ? 5.563 -1.136 10.129 1.00 39.38 152 HIS A C 1
ATOM 1167 O O . HIS A 1 152 ? 4.693 -1.436 10.941 1.00 39.38 152 HIS A O 1
ATOM 1173 N N . TYR A 1 153 ? 5.307 -1.233 8.821 1.00 40.06 153 TYR A N 1
ATOM 1174 C CA . TYR A 1 153 ? 4.055 -1.799 8.291 1.00 40.06 153 TYR A CA 1
ATOM 1175 C C . TYR A 1 153 ? 4.193 -3.308 8.065 1.00 40.06 153 TYR A C 1
ATOM 1177 O O . TYR A 1 153 ? 4.107 -3.810 6.949 1.00 40.06 153 TYR A O 1
ATOM 1185 N N . THR A 1 154 ? 4.405 -4.071 9.141 1.00 39.91 154 THR A N 1
ATOM 1186 C CA . THR A 1 154 ? 4.215 -5.525 9.058 1.00 39.91 154 THR A CA 1
ATOM 1187 C C . THR A 1 154 ? 2.723 -5.810 9.082 1.00 39.91 154 THR A C 1
ATOM 1189 O O . THR A 1 154 ? 2.075 -5.710 10.124 1.00 39.91 154 THR A O 1
ATOM 1192 N N . ILE A 1 155 ? 2.160 -6.183 7.934 1.00 40.75 155 ILE A N 1
ATOM 1193 C CA . ILE A 1 155 ? 0.839 -6.804 7.925 1.00 40.75 155 ILE A CA 1
ATOM 1194 C C . ILE A 1 155 ? 1.037 -8.221 8.473 1.00 40.75 155 ILE A C 1
ATOM 1196 O O . ILE A 1 155 ? 1.841 -9.007 7.969 1.00 40.75 155 ILE A O 1
ATOM 1200 N N . LYS A 1 156 ? 0.384 -8.511 9.595 1.00 48.75 156 LYS A N 1
ATOM 1201 C CA . LYS A 1 156 ? 0.481 -9.791 10.301 1.00 48.75 156 LYS A CA 1
ATOM 1202 C C . LYS A 1 156 ? -0.853 -10.495 10.102 1.00 48.75 156 LYS A C 1
ATOM 1204 O O . LYS A 1 156 ? -1.877 -9.941 10.501 1.00 48.75 156 LYS A O 1
ATOM 1209 N N . ALA A 1 157 ? -0.853 -11.657 9.455 1.00 47.44 157 ALA A N 1
ATOM 1210 C CA . ALA A 1 157 ? -2.055 -12.473 9.323 1.00 47.44 157 ALA A CA 1
ATOM 1211 C C . ALA A 1 157 ? -1.943 -13.744 10.140 1.00 47.44 157 ALA A C 1
ATOM 1213 O O . ALA A 1 157 ? -0.861 -14.244 10.434 1.00 47.44 157 ALA A O 1
ATOM 1214 N N . TRP A 1 158 ? -3.123 -14.242 10.461 1.00 43.53 158 TRP A N 1
ATOM 1215 C CA . TRP A 1 158 ? -3.383 -15.456 11.200 1.00 43.53 158 TRP A CA 1
ATOM 1216 C C . TRP A 1 158 ? -4.294 -16.319 10.327 1.00 43.53 158 TRP A C 1
ATOM 1218 O O . TRP A 1 158 ? -5.252 -15.796 9.784 1.00 43.53 158 TRP A O 1
ATOM 1228 N N . GLY A 1 159 ? -4.042 -17.609 10.141 1.00 45.88 159 GLY A N 1
ATOM 1229 C CA . GLY A 1 159 ? -4.903 -18.454 9.300 1.00 45.88 159 GLY A CA 1
ATOM 1230 C C . GLY A 1 159 ? -5.085 -19.857 9.875 1.00 45.88 159 GLY A C 1
ATOM 1231 O O . GLY A 1 159 ? -4.284 -20.259 10.721 1.00 45.88 159 GLY A O 1
ATOM 1232 N N . PRO A 1 160 ? -6.127 -20.600 9.450 1.00 52.56 160 PRO A N 1
ATOM 1233 C CA . PRO A 1 160 ? -6.298 -21.997 9.832 1.00 52.56 160 PRO A CA 1
ATOM 1234 C C . PRO A 1 160 ? -5.179 -22.850 9.230 1.00 52.56 160 PRO A C 1
ATOM 1236 O O . PRO A 1 160 ? -4.668 -22.540 8.150 1.00 52.56 160 PRO A O 1
ATOM 1239 N N . LEU A 1 161 ? -4.837 -23.957 9.895 1.00 50.22 161 LEU A N 1
ATOM 1240 C CA . LEU A 1 161 ? -3.874 -24.924 9.364 1.00 50.22 161 LEU A CA 1
ATOM 1241 C C . LEU A 1 161 ? -4.241 -25.305 7.916 1.00 50.22 161 LEU A C 1
ATOM 1243 O O . LEU A 1 161 ? -5.368 -25.713 7.636 1.00 50.22 161 LEU A O 1
ATOM 1247 N N . GLY A 1 162 ? -3.292 -25.139 6.995 1.00 54.28 162 GLY A N 1
ATOM 1248 C CA . GLY A 1 162 ? -3.447 -25.479 5.577 1.00 54.28 162 GLY A CA 1
ATOM 1249 C C . GLY A 1 162 ? -4.042 -24.403 4.662 1.00 54.28 162 GLY A C 1
ATOM 1250 O O . GLY A 1 162 ? -4.109 -24.601 3.447 1.00 54.28 162 GLY A O 1
ATOM 1251 N N . SER A 1 163 ? -4.403 -23.217 5.173 1.00 54.44 163 SER A N 1
ATOM 1252 C CA . SER A 1 163 ? -4.816 -22.097 4.306 1.00 54.44 163 SER A CA 1
ATOM 1253 C C . SER A 1 163 ? -3.713 -21.667 3.337 1.00 54.44 163 SER A C 1
ATOM 1255 O O . SER A 1 163 ? -4.003 -21.243 2.220 1.00 54.44 163 SER A O 1
ATOM 1257 N N . ALA A 1 164 ? -2.448 -21.816 3.737 1.00 53.53 164 ALA A N 1
ATOM 1258 C CA . ALA A 1 164 ? -1.304 -21.564 2.870 1.00 53.53 164 ALA A CA 1
ATOM 1259 C C . ALA A 1 164 ? -1.259 -22.537 1.676 1.00 53.53 164 ALA A C 1
ATOM 1261 O O . ALA A 1 164 ? -1.034 -22.093 0.552 1.00 53.53 164 ALA A O 1
ATOM 1262 N N . GLU A 1 165 ? -1.530 -23.835 1.878 1.00 57.03 165 GLU A N 1
ATOM 1263 C CA . GLU A 1 165 ? -1.578 -24.822 0.787 1.00 57.03 165 GLU A CA 1
ATOM 1264 C C . GLU A 1 165 ? -2.766 -24.608 -0.157 1.00 57.03 165 GLU A C 1
ATOM 1266 O O . GLU A 1 165 ? -2.625 -24.771 -1.370 1.00 57.03 165 GLU A O 1
ATOM 1271 N N . LEU A 1 166 ? -3.922 -24.196 0.368 1.00 53.94 166 LEU A N 1
ATOM 1272 C CA . LEU A 1 166 ? -5.101 -23.903 -0.449 1.00 53.94 166 LEU A CA 1
ATOM 1273 C C . LEU A 1 166 ? -4.899 -22.653 -1.322 1.00 53.94 166 LEU A C 1
ATOM 1275 O O . LEU A 1 166 ? -5.141 -22.695 -2.529 1.00 53.94 166 LEU A O 1
ATOM 1279 N N . LEU A 1 167 ? -4.411 -21.554 -0.730 1.00 52.59 167 LEU A N 1
ATOM 1280 C CA . LEU A 1 167 ? -4.075 -20.324 -1.462 1.00 52.59 167 LEU A CA 1
ATOM 1281 C C . LEU A 1 167 ? -2.986 -20.584 -2.506 1.00 52.59 167 LEU A C 1
ATOM 1283 O O . LEU A 1 167 ? -3.045 -20.057 -3.617 1.00 52.59 167 LEU A O 1
ATOM 1287 N N . ARG A 1 168 ? -2.029 -21.458 -2.169 1.00 54.25 168 ARG A N 1
ATOM 1288 C CA . ARG A 1 168 ? -1.029 -21.974 -3.096 1.00 54.25 168 ARG A CA 1
ATOM 1289 C C . ARG A 1 168 ? -1.721 -22.658 -4.277 1.00 54.25 168 ARG A C 1
ATOM 1291 O O . ARG A 1 168 ? -1.535 -22.190 -5.398 1.00 54.25 168 ARG A O 1
ATOM 1298 N N . ALA A 1 169 ? -2.532 -23.695 -4.066 1.00 55.41 169 ALA A N 1
ATOM 1299 C CA . ALA A 1 169 ? -3.175 -24.461 -5.142 1.00 55.41 169 ALA A CA 1
ATOM 1300 C C . ALA A 1 169 ? -3.987 -23.586 -6.117 1.00 55.41 169 ALA A C 1
ATOM 1302 O O . ALA A 1 169 ? -3.837 -23.726 -7.328 1.00 55.41 169 ALA A O 1
ATOM 1303 N N . ILE A 1 170 ? -4.766 -22.633 -5.596 1.00 50.53 170 ILE A N 1
ATOM 1304 C CA . ILE A 1 170 ? -5.585 -21.722 -6.412 1.00 50.53 170 ILE A CA 1
ATOM 1305 C C . ILE A 1 170 ? -4.705 -20.820 -7.288 1.00 50.53 170 ILE A C 1
ATOM 1307 O O . ILE A 1 170 ? -4.982 -20.670 -8.477 1.00 50.53 170 ILE A O 1
ATOM 1311 N N . ALA A 1 171 ? -3.628 -20.259 -6.731 1.00 50.69 171 ALA A N 1
ATOM 1312 C CA . ALA A 1 171 ? -2.741 -19.350 -7.455 1.00 50.69 171 ALA A CA 1
ATOM 1313 C C . ALA A 1 171 ? -1.984 -20.019 -8.622 1.00 50.69 171 ALA A C 1
ATOM 1315 O O . ALA A 1 171 ? -1.743 -19.361 -9.632 1.00 50.69 171 ALA A O 1
ATOM 1316 N N . ASP A 1 172 ? -1.634 -21.311 -8.528 1.00 51.72 172 ASP A N 1
ATOM 1317 C CA . ASP A 1 172 ? -0.972 -22.005 -9.652 1.00 51.72 172 ASP A CA 1
ATOM 1318 C C . ASP A 1 172 ? -1.903 -22.165 -10.851 1.00 51.72 172 ASP A C 1
ATOM 1320 O O . ASP A 1 172 ? -1.504 -21.871 -11.974 1.00 51.72 172 ASP A O 1
ATOM 1324 N N . ASP A 1 173 ? -3.132 -22.619 -10.603 1.00 52.31 173 ASP A N 1
ATOM 1325 C CA . ASP A 1 173 ? -4.067 -22.995 -11.665 1.00 52.31 173 ASP A CA 1
ATOM 1326 C C . ASP A 1 173 ? -4.646 -21.766 -12.387 1.00 52.31 173 ASP A C 1
ATOM 1328 O O . ASP A 1 173 ? -4.874 -21.794 -13.595 1.00 52.31 173 ASP A O 1
ATOM 1332 N N . THR A 1 174 ? -4.828 -20.645 -11.673 1.00 48.56 174 THR A N 1
ATOM 1333 C CA . THR A 1 174 ? -5.395 -19.419 -12.269 1.00 48.56 174 THR A CA 1
ATOM 1334 C C . THR A 1 174 ? -4.370 -18.430 -12.806 1.00 48.56 174 THR A C 1
ATOM 1336 O O . THR A 1 174 ? -4.654 -17.768 -13.803 1.00 48.56 174 THR A O 1
ATOM 1339 N N . TYR A 1 175 ? -3.202 -18.290 -12.174 1.00 44.56 175 TYR A N 1
ATOM 1340 C CA . TYR A 1 175 ? -2.262 -17.213 -12.511 1.00 44.56 175 TYR A CA 1
ATOM 1341 C C . TYR A 1 175 ? -1.045 -17.676 -13.317 1.00 44.56 175 TYR A C 1
ATOM 1343 O O . TYR A 1 175 ? -0.456 -16.871 -14.041 1.00 44.56 175 TYR A O 1
ATOM 1351 N N . TYR A 1 176 ? -0.677 -18.960 -13.241 1.00 55.69 176 TYR A N 1
ATOM 1352 C CA . TYR A 1 176 ? 0.514 -19.505 -13.897 1.00 55.69 176 TYR A CA 1
ATOM 1353 C C . TYR A 1 176 ? 0.205 -20.776 -14.701 1.00 55.69 176 TYR A C 1
ATOM 1355 O O . TYR A 1 176 ? 0.751 -21.838 -14.394 1.00 55.69 176 TYR A O 1
ATOM 1363 N N . PRO A 1 177 ? -0.582 -20.683 -15.791 1.00 53.12 177 PRO A N 1
ATOM 1364 C CA . PRO A 1 177 ? -0.969 -21.852 -16.589 1.00 53.12 177 PRO A CA 1
ATOM 1365 C C . PRO A 1 177 ? 0.228 -22.586 -17.225 1.00 53.12 177 PRO A C 1
ATOM 1367 O O . PRO A 1 177 ? 0.138 -23.766 -17.545 1.00 53.12 177 PRO A O 1
ATOM 1370 N N . GLU A 1 178 ? 1.372 -21.909 -17.382 1.00 64.62 178 GLU A N 1
ATOM 1371 C CA . GLU A 1 178 ? 2.629 -22.491 -17.883 1.00 64.62 178 GLU A CA 1
ATOM 1372 C C . GLU A 1 178 ? 3.585 -23.004 -16.788 1.00 64.62 178 GLU A C 1
ATOM 1374 O O . GLU A 1 178 ? 4.657 -23.535 -17.096 1.00 64.62 178 GLU A O 1
ATOM 1379 N N . GLY A 1 179 ? 3.203 -22.862 -15.517 1.00 58.88 179 GLY A N 1
ATOM 1380 C CA . GLY A 1 179 ? 3.982 -23.270 -14.355 1.00 58.88 179 GLY A CA 1
ATOM 1381 C C . GLY A 1 179 ? 4.996 -22.222 -13.874 1.00 58.88 179 GLY A C 1
ATOM 1382 O O . GLY A 1 179 ? 5.770 -21.647 -14.641 1.00 58.88 179 GLY A O 1
ATOM 1383 N N . TYR A 1 180 ? 5.033 -22.025 -12.554 1.00 50.50 180 TYR A N 1
ATOM 1384 C CA . TYR A 1 180 ? 5.920 -21.100 -11.828 1.00 50.50 180 TYR A CA 1
ATOM 1385 C C . TYR A 1 180 ? 7.415 -21.238 -12.187 1.00 50.50 180 TYR A C 1
ATOM 1387 O O . TYR A 1 180 ? 8.147 -20.249 -12.273 1.00 50.50 180 TYR A O 1
ATOM 1395 N N . TYR A 1 181 ? 7.874 -22.467 -12.435 1.00 65.44 181 TYR A N 1
ATOM 1396 C CA . TYR A 1 181 ? 9.291 -22.776 -12.640 1.00 65.44 181 TYR A CA 1
ATOM 1397 C C . TYR A 1 181 ? 9.902 -22.064 -13.854 1.00 65.44 181 TYR A C 1
ATOM 1399 O O . TYR A 1 181 ? 11.032 -21.589 -13.764 1.00 65.44 181 TYR A O 1
ATOM 1407 N N . LYS A 1 182 ? 9.139 -21.883 -14.940 1.00 69.19 182 LYS A N 1
ATOM 1408 C CA . LYS A 1 182 ? 9.641 -21.222 -16.156 1.00 69.19 182 LYS A CA 1
ATOM 1409 C C . LYS A 1 182 ? 9.920 -19.728 -15.955 1.00 69.19 182 LYS A C 1
ATOM 1411 O O . LYS A 1 182 ? 10.870 -19.189 -16.518 1.00 69.19 182 LYS A O 1
ATOM 1416 N N . ARG A 1 183 ? 9.107 -19.035 -15.145 1.00 62.75 183 ARG A N 1
ATOM 1417 C CA . ARG A 1 183 ? 9.271 -17.590 -14.891 1.00 62.75 183 ARG A CA 1
ATOM 1418 C C . ARG A 1 183 ? 10.460 -17.313 -13.978 1.00 62.75 183 ARG A C 1
ATOM 1420 O O . ARG A 1 183 ? 11.213 -16.375 -14.228 1.00 62.75 183 ARG A O 1
ATOM 1427 N N . LYS A 1 184 ? 10.631 -18.138 -12.941 1.00 71.69 184 LYS A N 1
ATOM 1428 C CA . LYS A 1 184 ? 11.780 -18.047 -12.037 1.00 71.69 184 LYS 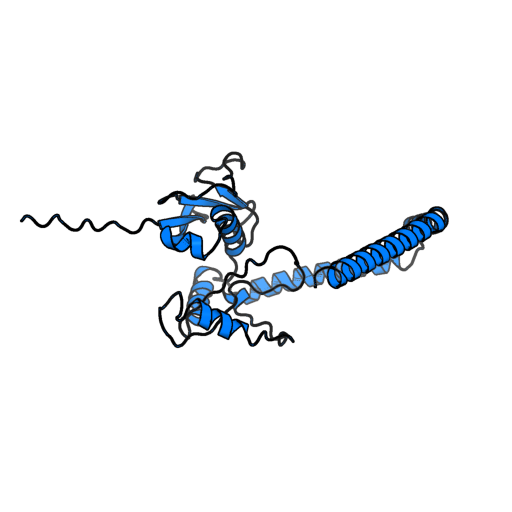A CA 1
ATOM 1429 C C . LYS A 1 184 ? 13.093 -18.256 -12.793 1.00 71.69 184 LYS A C 1
ATOM 1431 O O . LYS A 1 184 ? 13.999 -17.449 -12.645 1.00 71.69 184 LYS A O 1
ATOM 1436 N N . GLU A 1 185 ? 13.146 -19.248 -13.680 1.00 79.12 185 GLU A N 1
ATOM 1437 C CA . GLU A 1 185 ? 14.308 -19.500 -14.539 1.00 79.12 185 GLU A CA 1
ATOM 1438 C C . GLU A 1 185 ? 14.649 -18.291 -15.429 1.00 79.12 185 GLU A C 1
ATOM 1440 O O . GLU A 1 185 ? 15.809 -17.896 -15.527 1.00 79.12 185 GLU A O 1
ATOM 1445 N N . ALA A 1 186 ? 13.642 -17.627 -16.008 1.00 76.12 186 ALA A N 1
ATOM 1446 C CA . ALA A 1 186 ? 13.852 -16.409 -16.792 1.00 76.12 186 ALA A CA 1
ATOM 1447 C C . ALA A 1 186 ? 14.365 -15.226 -15.945 1.00 76.12 186 ALA A C 1
ATOM 1449 O O . ALA A 1 186 ? 15.214 -14.457 -16.403 1.00 76.12 186 ALA A O 1
ATOM 1450 N N . GLN A 1 187 ? 13.867 -15.071 -14.715 1.00 73.31 187 GLN A N 1
ATOM 1451 C CA . GLN A 1 187 ? 14.294 -14.002 -13.809 1.00 73.31 187 GLN A CA 1
ATOM 1452 C C . GLN A 1 187 ? 15.710 -14.237 -13.269 1.00 73.31 187 GLN A C 1
ATOM 1454 O O . GLN A 1 187 ? 16.505 -13.295 -13.212 1.00 73.31 187 GLN A O 1
ATOM 1459 N N . ASP A 1 188 ? 16.031 -15.476 -12.901 1.00 80.44 188 ASP A N 1
ATOM 1460 C CA . ASP A 1 188 ? 17.362 -15.871 -12.444 1.00 80.44 188 ASP A CA 1
ATOM 1461 C C . ASP A 1 188 ? 18.378 -15.694 -13.579 1.00 80.44 188 ASP A C 1
ATOM 1463 O O . ASP A 1 188 ? 19.390 -15.019 -13.387 1.00 80.44 188 ASP A O 1
ATOM 1467 N N . LYS A 1 189 ? 18.033 -16.111 -14.805 1.00 91.25 189 LYS A N 1
ATOM 1468 C CA . LYS A 1 189 ? 18.835 -15.834 -16.003 1.00 91.25 189 LYS A CA 1
ATOM 1469 C C . LYS A 1 189 ? 19.092 -14.337 -16.197 1.00 91.25 189 LYS A C 1
ATOM 1471 O O . LYS A 1 189 ? 20.227 -13.926 -16.407 1.00 91.25 189 LYS A O 1
ATOM 1476 N N . GLN A 1 190 ? 18.067 -13.494 -16.054 1.00 84.50 190 GLN A N 1
ATOM 1477 C CA . GLN A 1 190 ? 18.240 -12.043 -16.169 1.00 84.50 190 GLN A CA 1
ATOM 1478 C C . GLN A 1 190 ? 19.166 -11.471 -15.078 1.00 84.50 190 GLN A C 1
ATOM 1480 O O . GLN A 1 190 ? 19.895 -10.502 -15.319 1.00 84.50 190 GLN A O 1
ATOM 1485 N N . ARG A 1 191 ? 19.127 -12.020 -13.857 1.00 80.00 191 ARG A N 1
ATOM 1486 C CA . ARG A 1 191 ? 20.023 -11.612 -12.764 1.00 80.00 191 ARG A CA 1
ATOM 1487 C C . ARG A 1 191 ? 21.465 -12.017 -13.046 1.00 80.00 191 ARG A C 1
ATOM 1489 O O . ARG A 1 191 ? 22.355 -11.190 -12.825 1.00 80.00 191 ARG A O 1
ATOM 1496 N N . ASP A 1 192 ? 21.675 -13.219 -13.562 1.00 91.44 192 ASP A N 1
ATOM 1497 C CA . ASP A 1 192 ? 22.995 -13.720 -13.938 1.00 91.44 192 ASP A CA 1
ATOM 1498 C C . ASP A 1 192 ? 23.585 -12.909 -15.096 1.00 91.44 192 ASP A C 1
ATOM 1500 O O . ASP A 1 192 ? 24.701 -12.404 -14.967 1.00 91.44 192 ASP A O 1
ATOM 1504 N N . ASP A 1 193 ? 22.796 -12.615 -16.134 1.00 91.44 193 ASP A N 1
ATOM 1505 C CA . ASP A 1 193 ? 23.209 -11.751 -17.248 1.00 91.44 193 ASP A CA 1
ATOM 1506 C C . ASP A 1 193 ? 23.634 -10.354 -16.751 1.00 91.44 193 ASP A C 1
ATOM 1508 O O . ASP A 1 193 ? 24.643 -9.787 -17.181 1.00 91.44 193 ASP A O 1
ATOM 1512 N N . ARG A 1 194 ? 22.895 -9.774 -15.789 1.00 84.06 194 ARG A N 1
ATOM 1513 C CA . ARG A 1 194 ? 23.266 -8.483 -15.176 1.00 84.06 194 ARG A CA 1
ATOM 1514 C C . ARG A 1 194 ? 24.543 -8.578 -14.349 1.00 84.06 194 ARG A C 1
ATOM 1516 O O . ARG A 1 194 ? 25.292 -7.598 -14.308 1.00 84.06 194 ARG A O 1
ATOM 1523 N N . ARG A 1 195 ? 24.773 -9.693 -13.651 1.00 86.94 195 ARG A N 1
ATOM 1524 C CA . ARG A 1 195 ? 25.998 -9.920 -12.876 1.00 86.94 195 ARG A CA 1
ATOM 1525 C C . ARG A 1 195 ? 27.193 -10.033 -13.822 1.00 86.94 195 ARG A C 1
ATOM 1527 O O . ARG A 1 195 ? 28.153 -9.288 -13.636 1.00 86.94 195 ARG A O 1
ATOM 1534 N N . GLU A 1 196 ? 27.083 -10.833 -14.877 1.00 94.69 196 GLU A N 1
ATOM 1535 C CA . GLU A 1 196 ? 28.129 -10.982 -15.892 1.00 94.69 196 GLU A CA 1
ATOM 1536 C C . GLU A 1 196 ? 28.424 -9.645 -16.594 1.00 94.69 196 GLU A C 1
ATOM 1538 O O . GLU A 1 196 ? 29.578 -9.246 -16.737 1.00 94.69 196 GLU A O 1
ATOM 1543 N N . ALA A 1 197 ? 27.395 -8.863 -16.939 1.00 88.31 197 ALA A N 1
ATOM 1544 C CA . ALA A 1 197 ? 27.574 -7.544 -17.553 1.00 88.31 197 ALA A CA 1
ATOM 1545 C C . ALA A 1 197 ? 28.258 -6.517 -16.626 1.00 88.31 197 ALA A C 1
ATOM 1547 O O . ALA A 1 197 ? 28.861 -5.545 -17.092 1.00 88.31 197 ALA A O 1
ATOM 1548 N N . ARG A 1 198 ? 28.144 -6.672 -15.300 1.00 83.75 198 ARG A N 1
ATOM 1549 C CA . ARG A 1 198 ? 28.901 -5.859 -14.329 1.00 83.75 198 ARG A CA 1
ATOM 1550 C C . ARG A 1 198 ? 30.345 -6.334 -14.233 1.00 83.75 198 ARG A C 1
ATOM 1552 O O . ARG A 1 198 ? 31.240 -5.502 -14.154 1.00 83.75 198 ARG A O 1
ATOM 1559 N N . GLU A 1 199 ? 30.567 -7.640 -14.267 1.00 89.00 199 GLU A N 1
ATOM 1560 C CA . GLU A 1 199 ? 31.899 -8.237 -14.190 1.00 89.00 199 GLU A CA 1
ATOM 1561 C C . GLU A 1 199 ? 32.738 -7.935 -15.435 1.00 89.00 199 GLU A C 1
ATOM 1563 O O . GLU A 1 199 ? 33.871 -7.481 -15.302 1.00 89.00 199 GLU A O 1
ATOM 1568 N N . ARG A 1 200 ? 32.149 -8.016 -16.636 1.00 88.88 200 ARG A N 1
ATOM 1569 C CA . ARG A 1 200 ? 32.800 -7.574 -17.882 1.00 88.88 200 ARG A CA 1
ATOM 1570 C C . ARG A 1 200 ? 33.216 -6.105 -17.834 1.00 88.88 200 ARG A C 1
ATOM 1572 O O . ARG A 1 200 ? 34.294 -5.760 -18.302 1.00 88.88 200 ARG A O 1
ATOM 1579 N N . ARG A 1 201 ? 32.386 -5.235 -17.245 1.00 80.44 201 ARG A N 1
ATOM 1580 C CA . ARG A 1 201 ? 32.747 -3.822 -17.052 1.00 80.44 201 ARG A CA 1
ATOM 1581 C C . ARG A 1 201 ? 33.924 -3.665 -16.094 1.00 80.44 201 ARG A C 1
ATOM 1583 O O . ARG A 1 201 ? 34.821 -2.896 -16.394 1.00 80.44 201 ARG A O 1
ATOM 1590 N N . ARG A 1 202 ? 33.962 -4.415 -14.991 1.00 79.31 202 ARG A N 1
ATOM 1591 C CA . ARG A 1 202 ? 35.107 -4.386 -14.063 1.00 79.31 202 ARG A CA 1
ATOM 1592 C C . ARG A 1 202 ? 36.402 -4.831 -14.740 1.00 79.31 202 ARG A C 1
ATOM 1594 O O . ARG A 1 202 ? 37.394 -4.129 -14.639 1.00 79.31 202 ARG A O 1
ATOM 1601 N N . GLN A 1 203 ? 36.362 -5.916 -15.512 1.00 82.44 203 GLN A N 1
ATOM 1602 C CA . GLN A 1 203 ? 37.537 -6.408 -16.242 1.00 82.44 203 GLN A CA 1
ATOM 1603 C C . GLN A 1 203 ? 38.059 -5.408 -17.288 1.00 82.44 203 GLN A C 1
ATOM 1605 O O . GLN A 1 203 ? 39.260 -5.356 -17.530 1.00 82.44 203 GLN A O 1
ATOM 1610 N N . LEU A 1 204 ? 37.177 -4.601 -17.889 1.00 73.50 204 LEU A N 1
ATOM 1611 C CA . LEU A 1 204 ? 37.579 -3.515 -18.789 1.00 73.50 204 LEU A CA 1
ATOM 1612 C C . LEU A 1 204 ? 38.246 -2.348 -18.045 1.00 73.50 204 LEU A C 1
ATOM 1614 O O . LEU A 1 204 ? 39.151 -1.736 -18.597 1.00 73.50 204 LEU A O 1
ATOM 1618 N N . HIS A 1 205 ? 37.832 -2.054 -16.810 1.00 62.69 205 HIS A N 1
ATOM 1619 C CA . HIS A 1 205 ? 38.407 -0.969 -16.005 1.00 62.69 205 HIS A CA 1
ATOM 1620 C C . HIS A 1 205 ? 39.674 -1.377 -15.224 1.00 62.69 205 HIS A C 1
ATOM 1622 O O . HIS A 1 205 ? 40.458 -0.509 -14.866 1.00 62.69 205 HIS A O 1
ATOM 1628 N N . ASP A 1 206 ? 39.949 -2.670 -15.020 1.00 62.38 206 ASP A N 1
ATOM 1629 C CA . ASP A 1 206 ? 41.145 -3.136 -14.286 1.00 62.38 206 ASP A CA 1
ATOM 1630 C C . ASP A 1 206 ? 42.473 -3.005 -15.070 1.00 62.38 206 ASP A C 1
ATOM 1632 O O . ASP A 1 206 ? 43.531 -3.365 -14.554 1.00 62.38 206 ASP A O 1
ATOM 1636 N N . THR A 1 207 ? 42.462 -2.501 -16.313 1.00 56.97 207 THR A N 1
ATOM 1637 C CA . THR A 1 207 ? 43.682 -2.399 -17.146 1.00 56.97 207 THR A CA 1
ATOM 1638 C C . THR A 1 207 ? 44.127 -0.986 -17.507 1.00 56.97 207 THR A C 1
ATOM 1640 O O . THR A 1 207 ? 45.228 -0.832 -18.033 1.00 56.97 207 THR A O 1
ATOM 1643 N N . GLU A 1 208 ? 43.372 0.055 -17.161 1.00 56.66 208 GLU A N 1
ATOM 1644 C CA . GLU A 1 208 ? 43.770 1.430 -17.460 1.00 56.66 208 GLU A CA 1
ATOM 1645 C C . GLU A 1 208 ? 43.384 2.342 -16.301 1.00 56.66 208 GLU A C 1
ATOM 1647 O O . GLU A 1 208 ? 42.212 2.469 -15.973 1.00 56.66 208 GLU A O 1
ATOM 1652 N N . PHE A 1 209 ? 44.392 2.965 -15.685 1.00 66.56 209 PHE A N 1
ATOM 1653 C CA . PHE A 1 209 ? 44.218 4.077 -14.756 1.00 66.56 209 PHE A CA 1
ATOM 1654 C C . PHE A 1 209 ? 43.452 5.173 -15.500 1.00 66.56 209 PHE A C 1
ATOM 1656 O O . PHE A 1 209 ? 44.033 5.885 -16.326 1.00 66.56 209 PHE A O 1
ATOM 1663 N N . ASP A 1 210 ? 42.139 5.235 -15.302 1.00 68.44 210 ASP A N 1
ATOM 1664 C CA . ASP A 1 210 ? 41.294 6.056 -16.151 1.00 68.44 210 ASP A CA 1
ATOM 1665 C C . ASP A 1 210 ? 41.265 7.508 -15.650 1.00 68.44 210 ASP A C 1
ATOM 1667 O O . ASP A 1 210 ? 41.760 7.869 -14.575 1.00 68.44 210 ASP A O 1
ATOM 1671 N N . ALA A 1 211 ? 40.731 8.405 -16.476 1.00 70.69 211 ALA A N 1
ATOM 1672 C CA . ALA A 1 211 ? 40.676 9.823 -16.138 1.00 70.69 211 ALA A CA 1
ATOM 1673 C C . ALA A 1 211 ? 39.887 10.093 -14.840 1.00 70.69 211 ALA A C 1
ATOM 1675 O O . ALA A 1 211 ? 40.141 11.103 -14.181 1.00 70.69 211 ALA A O 1
ATOM 1676 N N . MET A 1 212 ? 38.961 9.209 -14.454 1.00 71.88 212 MET A N 1
ATOM 1677 C CA . MET A 1 212 ? 38.199 9.345 -13.216 1.00 71.88 212 MET A CA 1
ATOM 1678 C C . MET A 1 212 ? 39.047 8.996 -11.996 1.00 71.88 212 MET A C 1
ATOM 1680 O O . MET A 1 212 ? 38.933 9.696 -10.990 1.00 71.88 212 MET A O 1
ATOM 1684 N N . ASP A 1 213 ? 39.952 8.021 -12.094 1.00 76.50 213 ASP A N 1
ATOM 1685 C CA . ASP A 1 213 ? 40.921 7.721 -11.033 1.00 76.50 213 ASP A CA 1
ATOM 1686 C C . ASP A 1 213 ? 41.872 8.904 -10.787 1.00 76.50 213 ASP A C 1
ATOM 1688 O O . ASP A 1 213 ? 42.119 9.294 -9.640 1.00 76.50 213 ASP A O 1
ATOM 1692 N N . LEU A 1 214 ? 42.336 9.565 -11.857 1.00 76.38 214 LEU A N 1
ATOM 1693 C CA . LEU A 1 214 ? 43.153 10.781 -11.753 1.00 76.38 214 LEU A CA 1
ATOM 1694 C C . LEU A 1 214 ? 42.375 11.936 -11.094 1.00 76.38 214 LEU A C 1
ATOM 1696 O O . LEU A 1 214 ? 42.918 12.642 -10.241 1.00 76.38 214 LEU A O 1
ATOM 1700 N N . ILE A 1 215 ? 41.104 12.126 -11.466 1.00 74.75 215 ILE A N 1
ATOM 1701 C CA . ILE A 1 215 ? 40.232 13.161 -10.890 1.00 74.75 215 ILE A CA 1
ATOM 1702 C C . ILE A 1 215 ? 39.948 12.873 -9.413 1.00 74.75 215 ILE A C 1
ATOM 1704 O O . ILE A 1 215 ? 40.040 13.787 -8.593 1.00 74.75 215 ILE A O 1
ATOM 1708 N N . ALA A 1 216 ? 39.649 11.624 -9.051 1.00 74.56 216 ALA A N 1
ATOM 1709 C CA . ALA A 1 216 ? 39.411 11.218 -7.669 1.00 74.56 216 ALA A CA 1
ATOM 1710 C C . ALA A 1 216 ? 40.663 11.423 -6.802 1.00 74.56 216 ALA A C 1
ATOM 1712 O O . ALA A 1 216 ? 40.573 11.958 -5.694 1.00 74.56 216 ALA A O 1
ATOM 1713 N N . MET A 1 217 ? 41.843 11.091 -7.331 1.00 81.12 217 MET A N 1
ATOM 1714 C CA . MET A 1 217 ? 43.120 11.327 -6.659 1.00 81.12 217 MET A CA 1
ATOM 1715 C C . MET A 1 217 ? 43.402 12.828 -6.472 1.00 81.12 217 MET A C 1
ATOM 1717 O O . MET A 1 217 ? 43.733 13.260 -5.366 1.00 81.12 217 MET A O 1
ATOM 1721 N N . LEU A 1 218 ? 43.224 13.647 -7.515 1.00 82.69 218 LEU A N 1
ATOM 1722 C CA . LEU A 1 218 ? 43.399 15.105 -7.441 1.00 82.69 218 LEU A CA 1
ATOM 1723 C C . LEU A 1 218 ? 42.413 15.754 -6.462 1.00 82.69 218 LEU A C 1
ATOM 1725 O O . LEU A 1 218 ? 42.802 16.625 -5.680 1.00 82.69 218 LEU A O 1
ATOM 1729 N N . TRP A 1 219 ? 41.160 15.296 -6.454 1.00 84.44 219 TRP A N 1
ATOM 1730 C CA . TRP A 1 219 ? 40.156 15.736 -5.490 1.00 84.44 219 TRP A CA 1
ATOM 1731 C C . TRP A 1 219 ? 40.574 15.387 -4.063 1.00 84.44 219 TRP A C 1
ATOM 1733 O O . TRP A 1 219 ? 40.512 16.252 -3.189 1.00 84.44 219 TRP A O 1
ATOM 1743 N N . GLY A 1 220 ? 41.012 14.149 -3.816 1.00 81.56 220 GLY A N 1
ATOM 1744 C CA . GLY A 1 220 ? 41.476 13.701 -2.503 1.00 81.56 220 GLY A CA 1
ATOM 1745 C C . GLY A 1 220 ? 42.646 14.535 -1.982 1.00 81.56 220 GLY A C 1
ATOM 1746 O O . GLY A 1 220 ? 42.633 14.964 -0.831 1.00 81.56 220 GLY A O 1
ATOM 1747 N N . MET A 1 221 ? 43.612 14.862 -2.844 1.00 83.25 221 MET A N 1
ATOM 1748 C CA . MET A 1 221 ? 44.746 15.712 -2.468 1.00 83.25 221 MET A CA 1
ATOM 1749 C C . MET A 1 221 ? 44.333 17.154 -2.157 1.00 83.25 221 MET A C 1
ATOM 1751 O O . MET A 1 221 ? 44.855 17.752 -1.218 1.00 83.25 221 MET A O 1
ATOM 1755 N N . HIS A 1 222 ? 43.405 17.728 -2.928 1.00 85.69 222 HIS A N 1
ATOM 1756 C CA . HIS A 1 222 ? 43.018 19.128 -2.745 1.00 85.69 222 HIS A CA 1
ATOM 1757 C C . HIS A 1 222 ? 42.046 19.324 -1.575 1.00 85.69 222 HIS A C 1
ATOM 1759 O O . HIS A 1 222 ? 42.123 20.315 -0.850 1.00 85.69 222 HIS A O 1
ATOM 1765 N N . ASN A 1 223 ? 41.155 18.356 -1.358 1.00 89.12 223 ASN A N 1
ATOM 1766 C CA . ASN A 1 223 ? 40.101 18.440 -0.351 1.00 89.12 223 ASN A CA 1
ATOM 1767 C C . ASN A 1 223 ? 40.411 17.667 0.936 1.00 89.12 223 ASN A C 1
ATOM 1769 O O . ASN A 1 223 ? 39.677 17.831 1.907 1.00 89.12 223 ASN A O 1
ATOM 1773 N N . GLY A 1 224 ? 41.494 16.886 0.995 1.00 88.81 224 GLY A N 1
ATOM 1774 C CA . GLY A 1 224 ? 41.893 16.114 2.179 1.00 88.81 224 GLY A CA 1
ATOM 1775 C C . GLY A 1 224 ? 41.907 16.938 3.474 1.00 88.81 224 GLY A C 1
ATOM 1776 O O . GLY A 1 224 ? 41.192 16.591 4.413 1.00 88.81 224 GLY A O 1
ATOM 1777 N N . PRO A 1 225 ? 42.577 18.107 3.522 1.00 91.88 225 PRO A N 1
ATOM 1778 C CA . PRO A 1 225 ? 42.576 18.948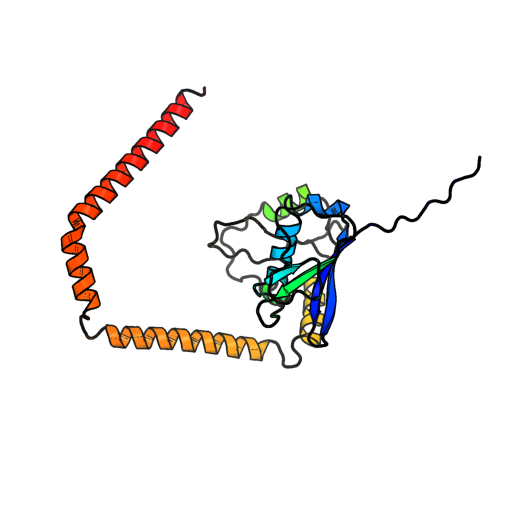 4.720 1.00 91.88 225 PRO A CA 1
ATOM 1779 C C . PRO A 1 225 ? 41.198 19.515 5.093 1.00 91.88 225 PRO A C 1
ATOM 1781 O O . PRO A 1 225 ? 40.984 19.907 6.239 1.00 91.88 225 PRO A O 1
ATOM 1784 N N . ALA A 1 226 ? 40.271 19.645 4.138 1.00 88.38 226 ALA A N 1
ATOM 1785 C CA . ALA A 1 226 ? 38.894 20.065 4.408 1.00 88.38 226 ALA A CA 1
ATOM 1786 C C . ALA A 1 226 ? 38.048 18.898 4.931 1.00 88.38 226 ALA A C 1
ATOM 1788 O O . ALA A 1 226 ? 37.290 19.084 5.881 1.00 88.38 226 ALA A O 1
ATOM 1789 N N . LEU A 1 227 ? 38.237 17.704 4.368 1.00 85.25 227 LEU A N 1
ATOM 1790 C CA . LEU A 1 227 ? 37.582 16.476 4.802 1.00 85.25 227 LEU A CA 1
ATOM 1791 C C . LEU A 1 227 ? 37.992 16.104 6.231 1.00 85.25 227 LEU A C 1
ATOM 1793 O O . LEU A 1 227 ? 37.122 15.897 7.066 1.00 85.25 227 LEU A O 1
ATOM 1797 N N . GLU A 1 228 ? 39.287 16.142 6.553 1.00 91.56 228 GLU A N 1
ATOM 1798 C CA . GLU A 1 228 ? 39.772 15.890 7.918 1.00 91.56 228 GLU A CA 1
ATOM 1799 C C . GLU A 1 228 ? 39.213 16.897 8.933 1.00 91.56 228 GLU A C 1
ATOM 1801 O O . GLU A 1 228 ? 38.924 16.554 10.078 1.00 91.56 228 GLU A O 1
ATOM 1806 N N . ARG A 1 229 ? 39.060 18.168 8.535 1.00 92.88 229 ARG A N 1
ATOM 1807 C CA . ARG A 1 229 ? 38.437 19.185 9.396 1.00 92.88 229 ARG A CA 1
ATOM 1808 C C . ARG A 1 229 ? 36.958 18.894 9.620 1.00 92.88 229 ARG A C 1
ATOM 1810 O O . ARG A 1 229 ? 36.495 19.045 10.746 1.00 92.88 229 ARG A O 1
ATOM 1817 N N . ALA A 1 230 ? 36.242 18.476 8.579 1.00 89.38 230 ALA A N 1
ATOM 1818 C CA . ALA A 1 230 ? 34.840 18.089 8.679 1.00 89.38 230 ALA A CA 1
ATOM 1819 C C . ALA A 1 230 ? 34.659 16.839 9.554 1.00 89.38 230 ALA A C 1
ATOM 1821 O O . ALA A 1 230 ? 33.770 16.815 10.398 1.00 89.38 230 ALA A O 1
ATOM 1822 N N . GLU A 1 231 ? 35.536 15.845 9.419 1.00 91.19 231 GLU A N 1
ATOM 1823 C CA . GLU A 1 231 ? 35.512 14.624 10.226 1.00 91.19 231 GLU A CA 1
ATOM 1824 C C . 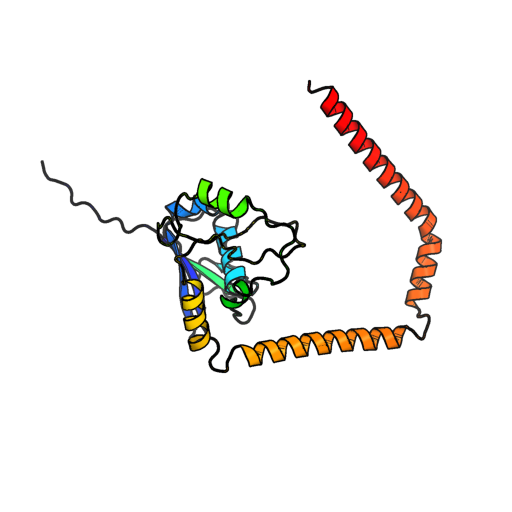GLU A 1 231 ? 35.777 14.918 11.708 1.00 91.19 231 GLU A C 1
ATOM 1826 O O . GLU A 1 231 ? 34.993 14.513 12.565 1.00 91.19 231 GLU A O 1
ATOM 1831 N N . ARG A 1 232 ? 36.804 15.722 12.025 1.00 95.00 232 ARG A N 1
ATOM 1832 C CA . ARG A 1 232 ? 37.063 16.154 13.412 1.00 95.00 232 ARG A CA 1
ATOM 1833 C C . ARG A 1 232 ? 35.914 16.981 13.991 1.00 95.00 232 ARG A C 1
ATOM 1835 O O . ARG A 1 232 ? 35.612 16.843 15.173 1.00 95.00 232 ARG A O 1
ATOM 1842 N N . ALA A 1 233 ? 35.284 17.842 13.187 1.00 95.31 233 ALA A N 1
ATOM 1843 C CA . ALA A 1 233 ? 34.124 18.619 13.619 1.00 95.31 233 ALA A CA 1
ATOM 1844 C C . ALA A 1 233 ? 32.923 17.709 13.921 1.00 95.31 233 ALA A C 1
ATOM 1846 O O . ALA A 1 233 ? 32.316 17.835 14.982 1.00 95.31 233 ALA A O 1
ATOM 1847 N N . ALA A 1 234 ? 32.642 16.738 13.048 1.00 92.25 234 ALA A N 1
ATOM 1848 C CA . ALA A 1 234 ? 31.582 15.757 13.257 1.00 92.25 234 ALA A CA 1
ATOM 1849 C C . ALA A 1 234 ? 31.835 14.889 14.504 1.00 92.25 234 ALA A C 1
ATOM 1851 O O . ALA A 1 234 ? 30.917 14.652 15.291 1.00 92.25 234 ALA A O 1
ATOM 1852 N N . GLU A 1 235 ? 33.079 14.458 14.735 1.00 96.44 235 GLU A N 1
ATOM 1853 C CA . GLU A 1 235 ? 33.447 13.706 15.938 1.00 96.44 235 GLU A CA 1
ATOM 1854 C C . GLU A 1 235 ? 33.287 14.555 17.213 1.00 96.44 235 GLU A C 1
ATOM 1856 O O . GLU A 1 235 ? 32.795 14.064 18.234 1.00 96.44 235 GLU A O 1
ATOM 1861 N N . ALA A 1 236 ? 33.656 15.839 17.164 1.00 96.44 236 ALA A N 1
ATOM 1862 C CA . ALA A 1 236 ? 33.479 16.765 18.280 1.00 96.44 236 ALA A CA 1
ATOM 1863 C C . ALA A 1 236 ? 31.994 17.006 18.601 1.00 96.44 236 ALA A C 1
ATOM 1865 O O . ALA A 1 236 ? 31.606 16.934 19.768 1.00 96.44 236 ALA A O 1
ATOM 1866 N N . GLU A 1 237 ? 31.151 17.213 17.585 1.00 96.12 237 GLU A N 1
ATOM 1867 C CA . GLU A 1 237 ? 29.700 17.356 17.758 1.00 96.12 237 GLU A CA 1
ATOM 1868 C C . GLU A 1 237 ? 29.063 16.087 18.334 1.00 96.12 237 GLU A C 1
ATOM 1870 O O . GLU A 1 237 ? 28.218 16.162 19.229 1.00 96.12 237 GLU A O 1
ATOM 1875 N N . ALA A 1 238 ? 29.484 14.906 17.871 1.00 93.62 238 ALA A N 1
ATOM 1876 C CA . ALA A 1 238 ? 29.003 13.635 18.402 1.00 93.62 238 ALA A CA 1
ATOM 1877 C C . ALA A 1 238 ? 29.369 13.467 19.887 1.00 93.62 238 ALA A C 1
ATOM 1879 O O . ALA A 1 238 ? 28.515 13.092 20.699 1.00 93.62 238 ALA A O 1
ATOM 1880 N N . LYS A 1 239 ? 30.610 13.809 20.265 1.00 96.75 239 LYS A N 1
ATOM 1881 C CA . LYS A 1 239 ? 31.054 13.813 21.668 1.00 96.75 239 LYS A CA 1
ATOM 1882 C C . LYS A 1 239 ? 30.251 14.806 22.503 1.00 96.75 239 LYS A C 1
ATOM 1884 O O . LYS A 1 239 ? 29.784 14.432 23.578 1.00 96.75 239 LYS A O 1
ATOM 1889 N N . GLN A 1 240 ? 30.017 16.017 22.002 1.00 96.38 240 GLN A N 1
ATOM 1890 C CA . GLN A 1 240 ? 29.219 17.022 22.703 1.00 96.38 240 GLN A CA 1
ATOM 1891 C C . GLN A 1 240 ? 27.782 16.539 22.946 1.00 96.38 240 GLN A C 1
ATOM 1893 O O . GLN A 1 240 ? 27.332 16.539 24.089 1.00 96.38 240 GLN A O 1
ATOM 1898 N N . ARG A 1 241 ? 27.096 16.025 21.917 1.00 94.62 241 ARG A N 1
ATOM 1899 C CA . ARG A 1 241 ? 25.737 15.468 22.064 1.00 94.62 241 ARG A CA 1
ATOM 1900 C C . ARG A 1 241 ? 25.683 14.317 23.066 1.00 94.62 241 ARG A C 1
ATOM 1902 O O . ARG A 1 241 ? 24.699 14.169 23.787 1.00 94.62 241 ARG A O 1
ATOM 1909 N N . SER A 1 242 ? 26.717 13.476 23.106 1.00 93.62 242 SER A N 1
ATOM 1910 C CA . SER A 1 242 ? 26.788 12.386 24.084 1.00 93.62 242 SER A CA 1
ATOM 1911 C C . SER A 1 242 ? 26.951 12.908 25.516 1.00 93.62 242 SER A C 1
ATOM 1913 O O . SER A 1 242 ? 26.278 12.415 26.418 1.00 93.62 242 SER A O 1
ATOM 1915 N N . ALA A 1 243 ? 27.769 13.946 25.717 1.00 95.75 243 ALA A N 1
ATOM 1916 C CA . ALA A 1 243 ? 27.955 14.579 27.017 1.00 95.75 243 ALA A CA 1
ATOM 1917 C C . ALA A 1 243 ? 26.667 15.264 27.497 1.00 95.75 243 ALA A C 1
ATOM 1919 O O . ALA A 1 243 ? 26.274 15.070 28.644 1.00 95.75 243 ALA A O 1
ATOM 1920 N N . GLU A 1 244 ? 25.970 15.979 26.609 1.00 96.25 244 GLU A N 1
ATOM 1921 C CA . GLU A 1 244 ? 24.676 16.613 26.895 1.00 96.25 244 GLU A CA 1
ATOM 1922 C C . GLU A 1 244 ? 23.641 15.582 27.369 1.00 96.25 244 GLU A C 1
ATOM 1924 O O . GLU A 1 244 ? 23.046 15.757 28.433 1.00 96.25 244 GLU A O 1
ATOM 1929 N N . LYS A 1 245 ? 23.512 14.445 26.671 1.00 94.81 245 LYS A N 1
ATOM 1930 C CA . LYS A 1 245 ? 22.620 13.348 27.090 1.00 94.81 245 LYS A CA 1
ATOM 1931 C C . LYS A 1 245 ? 22.969 12.780 28.467 1.00 94.81 245 LYS A C 1
ATOM 1933 O O . LYS A 1 245 ? 22.072 12.479 29.249 1.00 94.81 245 LYS A O 1
ATOM 1938 N N . VAL A 1 246 ? 24.258 12.627 28.778 1.00 95.38 246 VAL A N 1
ATOM 1939 C CA . VAL A 1 246 ? 24.698 12.151 30.101 1.00 95.38 246 VAL A CA 1
ATOM 1940 C C . VAL A 1 246 ? 24.357 13.174 31.185 1.00 95.38 246 VAL A C 1
ATOM 1942 O O . VAL A 1 246 ? 23.875 12.795 32.250 1.00 95.38 246 VAL A O 1
ATOM 1945 N N . THR A 1 247 ? 24.558 14.469 30.924 1.00 95.81 247 THR A N 1
ATOM 1946 C CA . THR A 1 247 ? 24.197 15.525 31.883 1.00 95.81 247 THR A CA 1
ATOM 1947 C C . THR A 1 247 ? 22.690 15.644 32.095 1.00 95.81 247 THR A C 1
ATOM 1949 O O . THR A 1 247 ? 22.253 15.838 33.225 1.00 95.81 247 THR A O 1
ATOM 1952 N N . GLU A 1 248 ? 21.890 15.481 31.040 1.00 95.69 248 GLU A N 1
ATOM 1953 C CA . GLU A 1 248 ? 20.428 15.458 31.124 1.00 95.69 248 GLU A CA 1
ATOM 1954 C C . GLU A 1 248 ? 19.951 14.279 31.983 1.00 95.69 248 GLU A C 1
ATOM 1956 O O . GLU A 1 248 ? 19.109 14.456 32.860 1.00 95.69 248 GLU A O 1
ATOM 1961 N N . TRP A 1 249 ? 20.561 13.101 31.811 1.00 93.31 249 TRP A N 1
ATOM 1962 C CA . TRP A 1 249 ? 20.266 11.922 32.626 1.00 93.31 249 TRP A CA 1
ATOM 1963 C C . TRP A 1 249 ? 20.626 12.110 34.108 1.00 93.31 249 TRP A C 1
ATOM 1965 O O . TRP A 1 249 ? 19.845 11.734 34.977 1.00 93.31 249 TRP A O 1
ATOM 1975 N N . LEU A 1 250 ? 21.777 12.723 34.410 1.00 94.56 250 LEU A N 1
ATOM 1976 C CA . LEU A 1 250 ? 22.214 12.969 35.791 1.00 94.56 250 LEU A CA 1
ATOM 1977 C C . LEU A 1 250 ? 21.349 13.998 36.533 1.00 94.56 250 LEU A C 1
ATOM 1979 O O . LEU A 1 250 ? 21.209 13.894 37.746 1.00 94.56 250 LEU A O 1
ATOM 1983 N N . ASN A 1 251 ? 20.783 14.979 35.827 1.00 95.12 251 ASN A N 1
ATOM 1984 C CA . ASN A 1 251 ? 19.961 16.037 36.427 1.00 95.12 251 ASN A CA 1
ATOM 1985 C C . ASN A 1 251 ? 18.462 15.684 36.507 1.00 95.12 251 ASN A C 1
ATOM 1987 O O . ASN A 1 251 ? 17.693 16.431 37.109 1.00 95.12 251 ASN A O 1
ATOM 1991 N N . GLY A 1 252 ? 18.032 14.594 35.864 1.00 84.31 252 GLY A N 1
ATOM 1992 C CA . GLY A 1 252 ? 16.637 14.140 35.818 1.00 84.31 252 GLY A CA 1
ATOM 1993 C C . GLY A 1 252 ? 16.210 13.208 36.962 1.00 84.31 252 GLY A C 1
ATOM 1994 O O . GLY A 1 252 ? 15.103 12.668 36.906 1.00 84.31 252 GLY A O 1
ATOM 1995 N N . HIS A 1 253 ? 17.065 13.006 37.969 1.00 52.38 253 HIS A N 1
ATOM 1996 C CA . HIS A 1 253 ? 16.826 12.192 39.168 1.00 52.38 253 HIS A CA 1
ATOM 1997 C C . HIS A 1 253 ? 16.992 13.022 40.442 1.00 52.38 253 HIS A C 1
ATOM 1999 O O . HIS A 1 253 ? 16.251 12.727 41.407 1.00 52.38 253 HIS A O 1
#

Sequence (253 aa):
MAQLPAQNLRPVSLKLQFHQPQNHWTAALEIPYDAFPRYSSKPRAWLDYLGHAITGSDGILSLSPESTNGTDACGLDLAVSPGEVYYFHTNGPLAFIDPRISTTVSSHPSSFLDSDFGRALIQRDGKCVFTNTDDCEAAHLLGFMKGDEASHYTIKAWGPLGSAELLRAIADDTYYPEGYYKRKEAQDKQRDDRREARERRRQLHDTEFDAMDLIAMLWGMHNGPALERAERAAEAEAKQRSAEKVTEWLNGH

Organism: Wolfiporia cocos (strain MD-104) (NCBI:txid742152)

pLDDT: mean 76.2, std 17.36, range [38.19, 96.75]

Secondary structure (DSSP, 8-state):
---------PPPEEEEEEE-TTS-EEEEEEEEGGGHHHH-SSHHHHHHHHHHHHHTS-EEEES-TT-SSSTTB--TTSPP-TT-EEEEEESS------HHHHHS--SS--S---THHHHHHHHHHSS-TTT--SS-EEEESS---TT--S-----EEEE-TTHHHHHHHHHHHHH-TT-HHHHHHHHHHHHHHHHHHHHHHHHHHTTS--HHHHHHHHHHHHHHHHHHHHHHHHHHHHHHHHHHHHHHHHH--